Protein AF-A0A9P5RTV1-F1 (afdb_monomer_lite)

InterPro domains:
  IPR006597 Sel1-like repeat [PF08238] (184-214)
  IPR006597 Sel1-like repeat [PF08238] (224-257)
  IPR006597 Sel1-like repeat [PF08238] (275-293)
  IPR006597 Sel1-like repeat [PF08238] (294-329)
  IPR006597 Sel1-like repeat [SM00671] (183-219)
  IPR006597 Sel1-like repeat [SM00671] (223-258)
  IPR006597 Sel1-like repeat [SM00671] (259-293)
  IPR006597 Sel1-like repeat [SM00671] (294-329)
  IPR011990 Tetratricopeptide-like helical domain superfamily [G3DSA:1.25.40.10] (174-272)
  IPR011990 Tetratricopeptide-like helical domain superfamily [G3DSA:1.25.40.10] (273-349)
  IPR050767 Sel1/AlgK [PTHR11102] (178-347)

Secondary structure (DSSP, 8-state):
--------EEEEEE---SSSS---SSPPPPPTT-EEEEEE-EE-TTS-EEEEHHHHHHH-TTEEEEEETTEEEE--B-TTSPBPTTPEEE--TTPEEEEEEHHHHH-S---------PPPP--------------------------------------PPPPPHHHHHHHHHHHHHHHTT-HHHHHHHHHHHHHTGGGPPP-HHHHHHHHHHHTTS-STTHHHHHHHHHHHHHTTSSS---HHHHHHHHHHHHHTT-HHHHHHHHHHHHHGGG---HHHHHHHHHHHHHTT-HHHHHHHHHHHHHTSSS---HHHHHHHHHHHHHTT-HHHHHHHHHHHHTT--PPPP-

Sequence (350 aa):
MQSNEPQERTQAIRPVYTNNGVPPSPPPPPSVSSEIVHIDIHSDPSGKDIVLWEDILVAFKDAANIRNGTRIIPFLKDASFKTLEPLRIVAMPETVLDVYVESHLTRTETTTFQLQQDPPPTYEVATATSVSPTQNTAHDSVDTVTPIVSTSSTTSTSQSPLLPPEVQSVLVDIIAQAYRGDTAAQIRLGTAYKKGGYGLTQDYKLAMKWFLLAVKTKDENNAIAQSNIASLYEHGQGVVQDMSEALNWYVKAAEQGRVLAQLKAGECTINIDGKADYAKALPWFLKAAEQGNSEAQYKAAMLYNNGQGVSRDMSKAMYWYDQAAKRGHTMATDNLAFLKSRGYAVPATK

Structure (mmCIF, N/CA/C/O backbone):
data_AF-A0A9P5RTV1-F1
#
_entry.id   AF-A0A9P5RTV1-F1
#
loop_
_atom_site.group_PDB
_atom_site.id
_atom_site.type_symbol
_atom_site.label_atom_id
_atom_site.label_alt_id
_atom_site.label_comp_id
_atom_site.label_asym_id
_atom_site.label_entity_id
_atom_site.label_seq_id
_atom_site.pdbx_PDB_ins_code
_atom_site.Cartn_x
_atom_site.Cartn_y
_atom_site.Cartn_z
_atom_site.occupancy
_atom_site.B_iso_or_equiv
_atom_site.auth_seq_id
_atom_site.auth_comp_id
_atom_site.auth_asym_id
_atom_site.auth_atom_id
_atom_site.pdbx_PDB_model_num
ATOM 1 N N . MET A 1 1 ? -34.948 -17.491 56.572 1.00 37.81 1 MET A N 1
ATOM 2 C CA . MET A 1 1 ? -34.941 -16.178 55.901 1.00 37.81 1 MET A CA 1
ATOM 3 C C . MET A 1 1 ? -33.490 -15.878 55.578 1.00 37.81 1 MET A C 1
ATOM 5 O O . MET A 1 1 ? -32.742 -15.587 56.499 1.00 37.81 1 MET A O 1
ATOM 9 N N . GLN A 1 2 ? -33.057 -16.104 54.335 1.00 37.44 2 GLN A N 1
ATOM 10 C CA . GLN A 1 2 ? -31.741 -15.637 53.896 1.00 37.44 2 GLN A CA 1
ATOM 11 C C . GLN A 1 2 ? -31.818 -14.113 53.825 1.00 37.44 2 GLN A C 1
ATOM 13 O O . GLN A 1 2 ? -32.685 -13.562 53.150 1.00 37.44 2 GLN A O 1
ATOM 18 N N . SER A 1 3 ? -30.985 -13.452 54.618 1.00 37.19 3 SER A N 1
ATOM 19 C CA . SER A 1 3 ? -30.744 -12.020 54.546 1.00 37.19 3 SER A CA 1
ATOM 20 C C . SER A 1 3 ? -30.171 -11.703 53.167 1.00 37.19 3 SER A C 1
ATOM 22 O O . SER A 1 3 ? -29.055 -12.117 52.865 1.00 37.19 3 SER A O 1
ATOM 24 N N . ASN A 1 4 ? -30.937 -11.002 52.329 1.00 38.91 4 ASN A N 1
ATOM 25 C CA . ASN A 1 4 ? -30.390 -10.326 51.155 1.00 38.91 4 ASN A CA 1
ATOM 26 C C . ASN A 1 4 ? -29.491 -9.197 51.667 1.00 38.91 4 ASN A C 1
ATOM 28 O O . ASN A 1 4 ? -29.970 -8.093 51.929 1.00 38.91 4 ASN A O 1
ATOM 32 N N . GLU A 1 5 ? -28.206 -9.488 51.869 1.00 44.53 5 GLU A N 1
ATOM 33 C CA . GLU A 1 5 ? -27.197 -8.434 51.879 1.00 44.53 5 GLU A CA 1
ATOM 34 C C . GLU A 1 5 ? -27.278 -7.677 50.544 1.00 44.53 5 GLU A C 1
ATOM 36 O O . GLU A 1 5 ? -27.527 -8.298 49.503 1.00 44.53 5 GLU A O 1
ATOM 41 N N . PRO A 1 6 ? -27.132 -6.343 50.546 1.00 51.50 6 PRO A N 1
ATOM 42 C CA . PRO A 1 6 ? -27.054 -5.594 49.304 1.00 51.50 6 PRO A CA 1
ATOM 43 C C . PRO A 1 6 ? -25.811 -6.069 48.549 1.00 51.50 6 PRO A C 1
ATOM 45 O O . PRO A 1 6 ? -24.691 -5.842 48.996 1.00 51.50 6 PRO A O 1
ATOM 48 N N . GLN A 1 7 ? -26.012 -6.762 47.425 1.00 62.41 7 GLN A N 1
ATOM 49 C CA . GLN A 1 7 ? -24.919 -7.077 46.509 1.00 62.41 7 GLN A CA 1
ATOM 50 C C . GLN A 1 7 ? -24.241 -5.766 46.110 1.00 62.41 7 GLN A C 1
ATOM 52 O O . GLN A 1 7 ? -24.920 -4.811 45.721 1.00 62.41 7 GLN A O 1
ATOM 57 N N . GLU A 1 8 ? -22.918 -5.710 46.247 1.00 75.44 8 GLU A N 1
ATOM 58 C CA . GLU A 1 8 ? -22.147 -4.547 45.826 1.00 75.44 8 GLU A CA 1
ATOM 59 C C . GLU A 1 8 ? -22.285 -4.367 44.315 1.00 75.44 8 GLU A C 1
ATOM 61 O O . GLU A 1 8 ? -22.189 -5.317 43.532 1.00 75.44 8 GLU A O 1
ATOM 66 N N . ARG A 1 9 ? -22.563 -3.129 43.905 1.00 77.88 9 ARG A N 1
ATOM 67 C CA . ARG A 1 9 ? -22.859 -2.789 42.517 1.00 77.88 9 ARG A CA 1
ATOM 68 C C . ARG A 1 9 ? -22.030 -1.606 42.059 1.00 77.88 9 ARG A C 1
ATOM 70 O O . ARG A 1 9 ? -21.699 -0.701 42.823 1.00 77.88 9 ARG A O 1
ATOM 77 N N . THR A 1 10 ? -21.728 -1.615 40.773 1.00 81.94 10 THR A N 1
ATOM 78 C CA . THR A 1 10 ? -21.121 -0.499 40.055 1.00 81.94 10 THR A CA 1
ATOM 79 C C . THR A 1 10 ? -22.154 0.104 39.106 1.00 81.94 10 THR A C 1
ATOM 81 O O . THR A 1 10 ? -23.086 -0.583 38.678 1.00 81.94 10 THR A O 1
ATOM 84 N N . GLN A 1 11 ? -22.015 1.379 38.755 1.00 82.44 11 GLN A N 1
ATOM 85 C CA . GLN A 1 11 ? -22.914 2.019 37.794 1.00 82.44 11 GLN A CA 1
ATOM 86 C C . GLN A 1 11 ? -22.335 1.897 36.387 1.00 82.44 11 GLN A C 1
ATOM 88 O O . GLN A 1 11 ? -21.217 2.326 36.127 1.00 82.44 11 GLN A O 1
ATOM 93 N N . ALA A 1 12 ? -23.100 1.351 35.451 1.00 78.88 12 ALA A N 1
ATOM 94 C CA . ALA A 1 12 ? -22.790 1.381 34.033 1.00 78.88 12 ALA A CA 1
ATOM 95 C C . ALA A 1 12 ? -23.756 2.337 33.329 1.00 78.88 12 ALA A C 1
ATOM 97 O O . ALA A 1 12 ? -24.976 2.187 33.395 1.00 78.88 12 ALA A O 1
ATOM 98 N N . ILE A 1 13 ? -23.202 3.353 32.679 1.00 78.62 13 ILE A N 1
ATOM 99 C CA . ILE A 1 13 ? -23.953 4.452 32.085 1.00 78.62 13 ILE A CA 1
ATOM 100 C C . ILE A 1 13 ? -23.742 4.419 30.582 1.00 78.62 13 ILE A C 1
ATOM 102 O O . ILE A 1 13 ? -22.611 4.403 30.107 1.00 78.62 13 ILE A O 1
ATOM 106 N N . ARG A 1 14 ? -24.829 4.465 29.818 1.00 78.38 14 ARG A N 1
ATOM 107 C CA . ARG A 1 14 ? -24.811 4.747 28.384 1.00 78.38 14 ARG A CA 1
ATOM 108 C C . ARG A 1 14 ? -25.192 6.215 28.159 1.00 78.38 14 ARG A C 1
ATOM 110 O O . ARG A 1 14 ? -26.380 6.550 28.122 1.00 78.38 14 ARG A O 1
ATOM 117 N N . PRO A 1 15 ? -24.201 7.108 28.024 1.00 67.12 15 PRO A N 1
ATOM 118 C CA . PRO A 1 15 ? -24.447 8.517 27.755 1.00 67.12 15 PRO A CA 1
ATOM 119 C C . PRO A 1 15 ? -24.958 8.755 26.329 1.00 67.12 15 PRO A C 1
ATOM 121 O O . PRO A 1 15 ? -24.463 8.185 25.355 1.00 67.12 15 PRO A O 1
ATOM 124 N N . VAL A 1 16 ? -25.930 9.659 26.195 1.00 61.50 16 VAL A N 1
ATOM 125 C CA . VAL A 1 16 ? -26.432 10.123 24.893 1.00 61.50 16 VAL A CA 1
ATOM 126 C C . VAL A 1 16 ? -25.611 11.331 24.449 1.00 61.50 16 VAL A C 1
ATOM 128 O O . VAL A 1 16 ? -25.789 12.437 24.957 1.00 61.50 16 VAL A O 1
ATOM 131 N N . TYR A 1 17 ? -24.700 11.127 23.497 1.00 58.38 17 TYR A N 1
ATOM 132 C CA . TYR A 1 17 ? -23.888 12.209 22.937 1.00 58.38 17 TYR A CA 1
ATOM 133 C C . TYR A 1 17 ? -24.625 12.961 21.831 1.00 58.38 17 TYR A C 1
ATOM 135 O O . TYR A 1 17 ? -25.198 12.357 20.928 1.00 58.38 17 TYR A O 1
ATOM 143 N N . THR A 1 18 ? -24.545 14.291 21.866 1.00 50.47 18 THR A N 1
ATOM 144 C CA . THR A 1 18 ? -25.042 15.173 20.799 1.00 50.47 18 THR A CA 1
ATOM 145 C C . THR A 1 18 ? -24.006 15.440 19.701 1.00 50.47 18 THR A C 1
ATOM 147 O O . THR A 1 18 ? -24.372 15.992 18.669 1.00 50.47 18 THR A O 1
ATOM 150 N N . ASN A 1 19 ? -22.736 15.044 19.886 1.00 44.69 19 ASN A N 1
ATOM 151 C CA . ASN A 1 19 ? -21.651 15.288 18.930 1.00 44.69 19 ASN A CA 1
ATOM 152 C C . ASN A 1 19 ? -20.956 13.997 18.459 1.00 44.69 19 ASN A C 1
ATOM 154 O O . ASN A 1 19 ? -20.619 13.112 19.243 1.00 44.69 19 ASN A O 1
ATOM 158 N N . ASN A 1 20 ? -20.744 13.939 17.144 1.00 48.38 20 ASN A N 1
ATOM 159 C CA . ASN A 1 20 ? -20.396 12.781 16.320 1.00 48.38 20 ASN A CA 1
ATOM 160 C C . ASN A 1 20 ? -19.039 12.117 16.643 1.00 48.38 20 ASN A C 1
ATOM 162 O O . ASN A 1 20 ? -18.005 12.488 16.087 1.00 48.38 20 ASN A O 1
ATOM 166 N N . GLY A 1 21 ? -19.063 11.045 17.439 1.00 49.84 21 GLY A N 1
ATOM 167 C CA . GLY A 1 21 ? -18.108 9.937 17.307 1.00 49.84 21 GLY A CA 1
ATOM 168 C C . GLY A 1 21 ? -16.828 9.961 18.142 1.00 49.84 21 GLY A C 1
ATOM 169 O O . GLY A 1 21 ? -16.044 9.024 18.021 1.00 49.84 21 GLY A O 1
ATOM 170 N N . VAL A 1 22 ? -16.606 10.951 19.013 1.00 49.81 22 VAL A N 1
ATOM 171 C CA . VAL A 1 22 ? -15.505 10.912 19.996 1.00 49.81 22 VAL A CA 1
ATOM 172 C C . VAL A 1 22 ? -16.036 11.290 21.383 1.00 49.81 22 VAL A C 1
ATOM 174 O O . VAL A 1 22 ? -16.604 12.374 21.533 1.00 49.81 22 VAL A O 1
ATOM 177 N N . PRO A 1 23 ? -15.858 10.437 22.409 1.00 51.97 23 PRO A N 1
ATOM 178 C CA . PRO A 1 23 ? -16.270 10.773 23.763 1.00 51.97 23 PRO A CA 1
ATOM 179 C C . PRO A 1 23 ? -15.450 11.945 24.325 1.00 51.97 23 PRO A C 1
ATOM 181 O O . PRO A 1 23 ? -14.217 11.895 24.273 1.00 51.97 23 PRO A O 1
ATOM 184 N N . PRO A 1 24 ? -16.080 12.968 24.930 1.00 51.62 24 PRO A N 1
ATOM 185 C CA . PRO A 1 24 ? -15.349 14.048 25.579 1.00 51.62 24 PRO A CA 1
ATOM 186 C C . PRO A 1 24 ? -14.514 13.527 26.758 1.00 51.62 24 PRO A C 1
ATOM 188 O O . PRO A 1 24 ? -14.911 12.582 27.447 1.00 51.62 24 PRO A O 1
ATOM 191 N N . SER A 1 25 ? -13.354 14.149 26.987 1.00 56.28 25 SER A N 1
ATOM 192 C CA . SER A 1 25 ? -12.525 13.953 28.183 1.00 56.28 25 SER A CA 1
ATOM 193 C C . SER A 1 25 ? -12.360 15.297 28.907 1.00 56.28 25 SER A C 1
ATOM 195 O O . SER A 1 25 ? -11.810 16.215 28.297 1.00 56.28 25 SER A O 1
ATOM 197 N N . PRO A 1 26 ? -12.802 15.436 30.174 1.00 57.22 26 PRO A N 1
ATOM 198 C CA . PRO A 1 26 ? -13.397 14.403 31.037 1.00 57.22 26 PRO A CA 1
ATOM 199 C C . PRO A 1 26 ? -14.826 13.983 30.618 1.00 57.22 26 PRO A C 1
ATOM 201 O O . PRO A 1 26 ? -15.454 14.687 29.822 1.00 57.22 26 PRO A O 1
ATOM 204 N N . PRO A 1 27 ? -15.337 12.836 31.121 1.00 58.38 27 PRO A N 1
ATOM 205 C CA . PRO A 1 27 ? -16.725 12.426 30.923 1.00 58.38 27 PRO A CA 1
ATOM 206 C C . PRO A 1 27 ? -17.687 13.560 31.291 1.00 58.38 27 PRO A C 1
ATOM 208 O O . PRO A 1 27 ? -17.516 14.167 32.352 1.00 58.38 27 PRO A O 1
ATOM 211 N N . PRO A 1 28 ? -18.694 13.860 30.455 1.00 60.25 28 PRO A N 1
ATOM 212 C CA . PRO A 1 28 ? -19.756 14.747 30.886 1.00 60.25 28 PRO A CA 1
ATOM 213 C C . PRO A 1 28 ? -20.526 14.061 32.026 1.00 60.25 28 PRO A C 1
ATOM 215 O O . PRO A 1 28 ? -20.645 12.833 32.018 1.00 60.25 28 PRO A O 1
ATOM 218 N N . PRO A 1 29 ? -21.055 14.820 33.000 1.00 63.44 29 PRO A N 1
ATOM 219 C CA . PRO A 1 29 ? -21.934 14.243 34.006 1.00 63.44 29 PRO A CA 1
ATOM 220 C C . PRO A 1 29 ? -23.121 13.549 33.318 1.00 63.44 29 PRO A C 1
ATOM 222 O O . PRO A 1 29 ? -23.573 14.030 32.269 1.00 63.44 29 PRO A O 1
ATOM 225 N N . PRO A 1 30 ? -23.626 12.435 33.877 1.00 62.81 30 PRO A N 1
ATOM 226 C CA . PRO A 1 30 ? -24.755 11.723 33.298 1.00 62.81 30 PRO A CA 1
ATOM 227 C C . PRO A 1 30 ? -25.935 12.677 33.103 1.00 62.81 30 PRO A C 1
ATOM 229 O O . PRO A 1 30 ? -26.373 13.365 34.026 1.00 62.81 30 PRO A O 1
ATOM 232 N N . SER A 1 31 ? -26.418 12.756 31.865 1.00 64.81 31 SER A N 1
ATOM 233 C CA . SER A 1 31 ? -27.598 13.543 31.513 1.00 64.81 31 SER A CA 1
ATOM 234 C C . SER A 1 31 ? -28.873 12.794 31.901 1.00 64.81 31 SER A C 1
ATOM 236 O O . SER A 1 31 ? -28.874 11.572 32.020 1.00 64.81 31 SER A O 1
ATOM 238 N N . VAL A 1 32 ? -30.002 13.505 31.975 1.00 61.19 32 VAL A N 1
ATOM 239 C CA . VAL A 1 32 ? -31.337 12.896 32.174 1.00 61.19 32 VAL A CA 1
ATOM 240 C C . VAL A 1 32 ? -31.682 11.877 31.073 1.00 61.19 32 VAL A C 1
ATOM 242 O O . VAL A 1 32 ? -32.486 10.979 31.284 1.00 61.19 32 VAL A O 1
ATOM 245 N N . SER A 1 33 ? -31.064 12.003 29.896 1.00 63.28 33 SER A N 1
ATOM 246 C CA . SER A 1 33 ? -31.226 11.080 28.769 1.00 63.28 33 SER A CA 1
ATOM 247 C C . SER A 1 33 ? -30.309 9.853 28.815 1.00 63.28 33 SER A C 1
ATOM 249 O O . SER A 1 33 ? -30.424 9.002 27.939 1.00 63.28 33 SER A O 1
ATOM 251 N N . SER A 1 34 ? -29.384 9.769 29.774 1.00 72.94 34 SER A N 1
ATOM 252 C CA . SER A 1 34 ? -28.462 8.638 29.888 1.00 72.94 34 SER A CA 1
ATOM 253 C C . SER A 1 34 ? -29.187 7.410 30.437 1.00 72.94 34 SER A C 1
ATOM 255 O O . SER A 1 34 ? -29.929 7.501 31.413 1.00 72.94 34 SER A O 1
ATOM 257 N N . GLU A 1 35 ? -28.953 6.251 29.829 1.00 81.12 35 GLU A N 1
ATOM 258 C CA . GLU A 1 35 ? -29.440 4.973 30.354 1.00 81.12 35 GLU A CA 1
ATOM 259 C C . GLU A 1 35 ? -28.458 4.496 31.436 1.00 81.12 35 GLU A C 1
ATOM 261 O O . GLU A 1 35 ? -27.272 4.322 31.160 1.00 81.12 35 GLU A O 1
ATOM 266 N N . ILE A 1 36 ? -28.928 4.344 32.678 1.00 82.75 36 ILE A N 1
ATOM 267 C CA . ILE A 1 36 ? -28.107 3.965 33.839 1.00 82.75 36 ILE A CA 1
ATOM 268 C C . ILE A 1 36 ? -28.547 2.582 34.316 1.00 82.75 36 ILE A C 1
ATOM 270 O O . ILE A 1 36 ? -29.706 2.389 34.684 1.00 82.75 36 ILE A O 1
ATOM 274 N N . VAL A 1 37 ? -27.614 1.634 34.350 1.00 83.50 37 VAL A N 1
ATOM 275 C CA . VAL A 1 37 ? -27.831 0.266 34.833 1.00 83.50 37 VAL A CA 1
ATOM 276 C C . VAL A 1 37 ? -26.813 -0.041 35.924 1.00 83.50 37 VAL A C 1
ATOM 278 O O . VAL A 1 37 ? -25.643 0.303 35.798 1.00 83.50 37 VAL A O 1
ATOM 281 N N . HIS A 1 38 ? -27.245 -0.685 37.006 1.00 83.88 38 HIS A N 1
ATOM 282 C CA . HIS A 1 38 ? -26.325 -1.158 38.038 1.00 83.88 38 HIS A CA 1
ATOM 283 C C . HIS A 1 38 ? -25.881 -2.577 37.695 1.00 83.88 38 HIS A C 1
ATOM 285 O O . HIS A 1 38 ? -26.728 -3.438 37.461 1.00 83.88 38 HIS A O 1
ATOM 291 N N . ILE A 1 39 ? -24.571 -2.795 37.655 1.00 83.38 39 ILE A N 1
ATOM 292 C CA . ILE A 1 39 ? -23.956 -4.080 37.330 1.00 83.38 39 ILE A CA 1
ATOM 293 C C . ILE A 1 39 ? -23.344 -4.659 38.602 1.00 83.38 39 ILE A C 1
ATOM 295 O O . ILE A 1 39 ? -22.708 -3.930 39.369 1.00 83.38 39 ILE A O 1
ATOM 299 N N . ASP A 1 40 ? -23.557 -5.952 38.826 1.00 82.88 40 ASP A N 1
ATOM 300 C CA . ASP A 1 40 ? -23.033 -6.654 39.993 1.00 82.88 40 ASP A CA 1
ATOM 301 C C . ASP A 1 40 ? -21.499 -6.740 39.944 1.00 82.88 40 ASP A C 1
ATOM 303 O O . ASP A 1 40 ? -20.885 -6.864 38.878 1.00 82.88 40 ASP A O 1
ATOM 307 N N . ILE A 1 41 ? -20.881 -6.642 41.119 1.00 80.50 41 ILE A N 1
ATOM 308 C CA . ILE A 1 41 ? -19.440 -6.808 41.298 1.00 80.50 41 ILE A CA 1
ATOM 309 C C . ILE A 1 41 ? -19.158 -8.240 41.745 1.00 80.50 41 ILE A C 1
ATOM 311 O O . ILE A 1 41 ? -19.831 -8.794 42.613 1.00 80.50 41 ILE A O 1
ATOM 315 N N . HIS A 1 42 ? -18.125 -8.827 41.150 1.00 78.38 42 HIS A N 1
ATOM 316 C CA . HIS A 1 42 ? -17.614 -10.154 41.469 1.00 78.38 42 HIS A CA 1
ATOM 317 C C . HIS A 1 42 ? -16.200 -10.044 42.028 1.00 78.38 42 HIS A C 1
ATOM 319 O O . HIS A 1 42 ? -15.497 -9.069 41.775 1.00 78.38 42 HIS A O 1
ATOM 325 N N . SER A 1 43 ? -15.739 -11.082 42.717 1.00 74.50 43 SER A N 1
ATOM 326 C CA . SER A 1 43 ? -14.335 -11.196 43.116 1.00 74.50 43 SER A CA 1
ATOM 327 C C . SER A 1 43 ? -13.598 -12.157 42.188 1.00 74.50 43 SER A C 1
ATOM 329 O O . SER A 1 43 ? -14.036 -13.287 41.966 1.00 74.50 43 SER A O 1
ATOM 331 N N . ASP A 1 44 ? -12.459 -11.730 41.645 1.00 63.12 44 ASP A N 1
ATOM 332 C CA . ASP A 1 44 ? -11.587 -12.618 40.876 1.00 63.12 44 ASP A CA 1
ATOM 333 C C . ASP A 1 44 ? -10.815 -13.592 41.801 1.00 63.12 44 ASP A C 1
ATOM 335 O O . ASP A 1 44 ? -10.802 -13.409 43.020 1.00 63.12 44 ASP A O 1
ATOM 339 N N . PRO A 1 45 ? -10.127 -14.624 41.270 1.00 53.66 45 PRO A N 1
ATOM 340 C CA . PRO A 1 45 ? -9.382 -15.581 42.100 1.00 53.66 45 PRO A CA 1
ATOM 341 C C . PRO A 1 45 ? -8.268 -14.969 42.968 1.00 53.66 45 PRO A C 1
ATOM 343 O O . PRO A 1 45 ? -7.747 -15.645 43.851 1.00 53.66 45 PRO A O 1
ATOM 346 N N . SER A 1 46 ? -7.878 -13.714 42.715 1.00 57.34 46 SER A N 1
ATOM 347 C CA . SER A 1 46 ? -6.919 -12.957 43.528 1.00 57.34 46 SER A CA 1
ATOM 348 C C . SER A 1 46 ? -7.584 -12.052 44.574 1.00 57.34 46 SER A C 1
ATOM 350 O O . SER A 1 46 ? -6.882 -11.342 45.292 1.00 57.34 46 SER A O 1
ATOM 352 N N . GLY A 1 47 ? -8.917 -12.081 44.669 1.00 70.19 47 GLY A N 1
ATOM 353 C CA . GLY A 1 47 ? -9.713 -11.278 45.595 1.00 70.19 47 GLY A CA 1
ATOM 354 C C . GLY A 1 47 ? -9.935 -9.838 45.137 1.00 70.19 47 GLY A C 1
ATOM 355 O O . GLY A 1 47 ? -10.233 -8.990 45.969 1.00 70.19 47 GLY A O 1
ATOM 356 N N . LYS A 1 48 ? -9.748 -9.530 43.846 1.00 70.88 48 LYS A N 1
ATOM 357 C CA . LYS A 1 48 ? -10.017 -8.187 43.312 1.00 70.88 48 LYS A CA 1
ATOM 358 C C . LYS A 1 48 ? -11.453 -8.055 42.835 1.00 70.88 48 LYS A C 1
ATOM 360 O O . LYS A 1 48 ? -11.934 -8.933 42.121 1.00 70.88 48 LYS A O 1
ATOM 365 N N . ASP A 1 49 ? -12.042 -6.901 43.123 1.00 76.69 49 ASP A N 1
ATOM 366 C CA . ASP A 1 49 ? -13.354 -6.510 42.618 1.00 76.69 49 ASP A CA 1
ATOM 367 C C . ASP A 1 49 ? -13.307 -6.293 41.109 1.00 76.69 49 ASP A C 1
ATOM 369 O O . ASP A 1 49 ? -12.492 -5.530 40.566 1.00 76.69 49 ASP A O 1
ATOM 373 N N . ILE A 1 50 ? -14.172 -7.022 40.422 1.00 73.12 50 ILE A N 1
ATOM 374 C CA . ILE A 1 50 ? -14.265 -7.053 38.978 1.00 73.12 50 ILE A CA 1
ATOM 375 C C . ILE A 1 50 ? -15.719 -7.000 38.532 1.00 73.12 50 ILE A C 1
ATOM 377 O O . ILE A 1 50 ? -16.626 -7.474 39.203 1.00 73.12 50 ILE A O 1
ATOM 381 N N . VAL A 1 51 ? -15.920 -6.493 37.328 1.00 78.38 51 VAL A N 1
ATOM 382 C CA . VAL A 1 51 ? -17.167 -6.637 36.588 1.00 78.38 51 VAL A CA 1
ATOM 383 C C . VAL A 1 51 ? -16.906 -7.524 35.382 1.00 78.38 51 VAL A C 1
ATOM 385 O O . VAL A 1 51 ? -15.888 -7.372 34.687 1.00 78.38 51 VAL A O 1
ATOM 388 N N . LEU A 1 52 ? -17.814 -8.467 35.143 1.00 76.44 52 LEU A N 1
ATOM 389 C CA . LEU A 1 52 ? -17.724 -9.374 34.011 1.00 76.44 52 LEU A CA 1
ATOM 390 C C . LEU A 1 52 ? -18.271 -8.698 32.757 1.00 76.44 52 LEU A C 1
ATOM 392 O O . LEU A 1 52 ? -19.254 -7.957 32.780 1.00 76.44 52 LEU A O 1
ATOM 396 N N . TRP A 1 53 ? -17.625 -8.967 31.625 1.00 78.38 53 TRP A N 1
ATOM 397 C CA . TRP A 1 53 ? -18.093 -8.464 30.338 1.00 78.38 53 TRP A CA 1
ATOM 398 C C . TRP A 1 53 ? -19.501 -8.946 29.996 1.00 78.38 53 TRP A C 1
ATOM 400 O O . TRP A 1 53 ? -20.259 -8.199 29.383 1.00 78.38 53 TRP A O 1
ATOM 410 N N . GLU A 1 54 ? -19.854 -10.169 30.391 1.00 71.38 54 GLU A N 1
ATOM 411 C CA . GLU A 1 54 ? -21.181 -10.729 30.145 1.00 71.38 54 GLU A CA 1
ATOM 412 C C . GLU A 1 54 ? -22.282 -9.930 30.839 1.00 71.38 54 GLU A C 1
ATOM 414 O O . GLU A 1 54 ? -23.272 -9.618 30.188 1.00 71.38 54 GLU A O 1
ATOM 419 N N . ASP A 1 55 ? -22.080 -9.488 32.081 1.00 81.44 55 ASP A N 1
ATOM 420 C CA . ASP A 1 55 ? -23.088 -8.707 32.804 1.00 81.44 55 ASP A CA 1
ATOM 421 C C . ASP A 1 55 ? -23.337 -7.360 32.124 1.00 81.44 55 ASP A C 1
ATOM 423 O O . ASP A 1 55 ? -24.475 -6.906 31.978 1.00 81.44 55 ASP A O 1
ATOM 427 N N . ILE A 1 56 ? -22.267 -6.741 31.618 1.00 79.69 56 ILE A N 1
ATOM 428 C CA . ILE A 1 56 ? -22.378 -5.486 30.878 1.00 79.69 56 ILE A CA 1
ATOM 429 C C . ILE A 1 56 ? -23.045 -5.718 29.519 1.00 79.69 56 ILE A C 1
ATOM 431 O O . ILE A 1 56 ? -23.851 -4.895 29.097 1.00 79.69 56 ILE A O 1
ATOM 435 N N . LEU A 1 57 ? -22.768 -6.831 28.837 1.00 75.81 57 LEU A N 1
ATOM 436 C CA . LEU A 1 57 ? -23.407 -7.175 27.562 1.00 75.81 57 LEU A CA 1
ATOM 437 C C . LEU A 1 57 ? -24.859 -7.644 27.724 1.00 75.81 57 LEU A C 1
ATOM 439 O O . LEU A 1 57 ? -25.656 -7.482 26.803 1.00 75.81 57 LEU A O 1
ATOM 443 N N . VAL A 1 58 ? -25.240 -8.183 28.882 1.00 82.12 58 VAL A N 1
ATOM 444 C CA . VAL A 1 58 ? -26.643 -8.448 29.226 1.00 82.12 58 VAL A CA 1
ATOM 445 C C . VAL A 1 58 ? -27.409 -7.129 29.306 1.00 82.12 58 VAL A C 1
ATOM 447 O O . VAL A 1 58 ? -28.489 -7.021 28.720 1.00 82.12 58 VAL A O 1
ATOM 450 N N . ALA A 1 59 ? -26.829 -6.122 29.965 1.00 81.38 59 ALA A N 1
ATOM 451 C CA . ALA A 1 59 ? -27.408 -4.784 30.065 1.00 81.38 59 ALA A CA 1
ATOM 452 C C . ALA A 1 59 ? -27.367 -4.020 28.729 1.00 81.38 59 ALA A C 1
ATOM 454 O O . ALA A 1 59 ? -28.328 -3.359 28.344 1.00 81.38 59 ALA A O 1
ATOM 455 N N . PHE A 1 60 ? -26.268 -4.146 27.989 1.00 80.19 60 PHE A N 1
ATOM 456 C CA . PHE A 1 60 ? -25.965 -3.370 26.795 1.00 80.19 60 PHE A CA 1
ATOM 457 C C . PHE A 1 60 ? -25.463 -4.295 25.679 1.00 80.19 60 PHE A C 1
ATOM 459 O O . PHE A 1 60 ? -24.271 -4.360 25.385 1.00 80.19 60 PHE A O 1
ATOM 466 N N . LYS A 1 61 ? -26.385 -5.019 25.033 1.00 75.00 61 LYS A N 1
ATOM 467 C CA . LYS A 1 61 ? -26.085 -6.077 24.037 1.00 75.00 61 LYS A CA 1
ATOM 468 C C . LYS A 1 61 ? -25.207 -5.643 22.865 1.00 75.00 61 LYS A C 1
ATOM 470 O O . LYS A 1 61 ? -24.526 -6.456 22.250 1.00 75.00 61 LYS A O 1
ATOM 475 N N . ASP A 1 62 ? -25.255 -4.367 22.534 1.00 69.69 62 ASP A N 1
ATOM 476 C CA . ASP A 1 62 ? -24.537 -3.716 21.447 1.00 69.69 62 ASP A CA 1
ATOM 477 C C . ASP A 1 62 ? -23.291 -2.948 21.930 1.00 69.69 62 ASP A C 1
ATOM 479 O O . ASP A 1 62 ? -22.637 -2.265 21.137 1.00 69.69 62 ASP A O 1
ATOM 483 N N . ALA A 1 63 ? -22.918 -3.079 23.208 1.00 74.81 63 ALA A N 1
ATOM 484 C CA . ALA A 1 63 ? -21.712 -2.470 23.741 1.00 74.81 63 ALA A CA 1
ATOM 485 C C . ALA A 1 63 ? -20.472 -2.930 22.960 1.00 74.81 63 ALA A C 1
ATOM 487 O O . ALA A 1 63 ? -20.182 -4.116 22.803 1.00 74.81 63 ALA A O 1
ATOM 488 N N . ALA A 1 64 ? -19.741 -1.949 22.448 1.00 66.00 64 ALA A N 1
ATOM 489 C CA . ALA A 1 64 ? -18.500 -2.126 21.716 1.00 66.00 64 ALA A CA 1
ATOM 490 C C . ALA A 1 64 ? -17.291 -1.738 22.567 1.00 66.00 64 ALA A C 1
ATOM 492 O O . ALA A 1 64 ? -16.229 -2.336 22.425 1.00 66.00 64 ALA A O 1
ATOM 493 N N . ASN A 1 65 ? -17.442 -0.769 23.476 1.00 69.75 65 ASN A N 1
ATOM 494 C CA . ASN A 1 65 ? -16.383 -0.366 24.399 1.00 69.75 65 ASN A CA 1
ATOM 495 C C . ASN A 1 65 ? -16.949 0.039 25.760 1.00 69.75 65 ASN A C 1
ATOM 497 O O . ASN A 1 65 ? -18.079 0.511 25.852 1.00 69.75 65 ASN A O 1
ATOM 501 N N . ILE A 1 66 ? -16.118 -0.055 26.792 1.00 74.94 66 ILE A N 1
ATOM 502 C CA . ILE A 1 66 ? -16.335 0.544 28.108 1.00 74.94 66 ILE A CA 1
ATOM 503 C C . ILE A 1 66 ? -15.203 1.505 28.407 1.00 74.94 66 ILE A C 1
ATOM 505 O O . ILE A 1 66 ? -14.039 1.176 28.199 1.00 74.94 66 ILE A O 1
ATOM 509 N N . ARG A 1 67 ? -15.516 2.667 28.965 1.00 69.00 67 ARG A N 1
ATOM 510 C CA . ARG A 1 67 ? -14.523 3.525 29.599 1.00 69.00 67 ARG A CA 1
ATOM 511 C C . ARG A 1 67 ? -14.610 3.389 31.115 1.00 69.00 67 ARG A C 1
ATOM 513 O O . ARG A 1 67 ? -15.671 3.587 31.691 1.00 69.00 67 ARG A O 1
ATOM 520 N N . ASN A 1 68 ? -13.476 3.094 31.744 1.00 71.31 68 ASN A N 1
ATOM 521 C CA . ASN A 1 68 ? -13.286 3.127 33.191 1.00 71.31 68 ASN A CA 1
ATOM 522 C C . ASN A 1 68 ? -12.234 4.203 33.507 1.00 71.31 68 ASN A C 1
ATOM 524 O O . ASN A 1 68 ? -11.043 4.038 33.214 1.00 71.31 68 ASN A O 1
ATOM 528 N N . GLY A 1 69 ? -12.684 5.354 34.011 1.00 68.25 69 GLY A N 1
ATOM 529 C CA . GLY A 1 69 ? -11.840 6.537 34.182 1.00 68.25 69 GLY A CA 1
ATOM 530 C C . GLY A 1 69 ? -11.233 7.014 32.854 1.00 68.25 69 GLY A C 1
ATOM 531 O O . GLY A 1 69 ? -11.941 7.449 31.949 1.00 68.25 69 GLY A O 1
ATOM 532 N N . THR A 1 70 ? -9.905 6.937 32.719 1.00 56.19 70 THR A N 1
ATOM 533 C CA . THR A 1 70 ? -9.168 7.341 31.499 1.00 56.19 70 THR A CA 1
ATOM 534 C C . THR A 1 70 ? -8.862 6.186 30.540 1.00 56.19 70 THR A C 1
ATOM 536 O O . THR A 1 70 ? -8.232 6.401 29.496 1.00 56.19 70 THR A O 1
ATOM 539 N N . ARG A 1 71 ? -9.264 4.957 30.892 1.00 51.75 71 ARG A N 1
ATOM 540 C CA . ARG A 1 71 ? -9.008 3.741 30.112 1.00 51.75 71 ARG A CA 1
ATOM 541 C C . ARG A 1 71 ? -10.238 3.364 29.302 1.00 51.75 71 ARG A C 1
ATOM 543 O O . ARG A 1 71 ? -11.321 3.276 29.865 1.00 51.75 71 ARG A O 1
ATOM 550 N N . ILE A 1 72 ? -10.054 3.105 28.009 1.00 59.00 72 ILE A N 1
ATOM 551 C CA . ILE A 1 72 ? -11.089 2.572 27.114 1.00 59.00 72 ILE A CA 1
ATOM 552 C C . ILE A 1 72 ? -10.762 1.104 26.838 1.00 59.00 72 ILE A C 1
ATOM 554 O O . ILE A 1 72 ? -9.647 0.7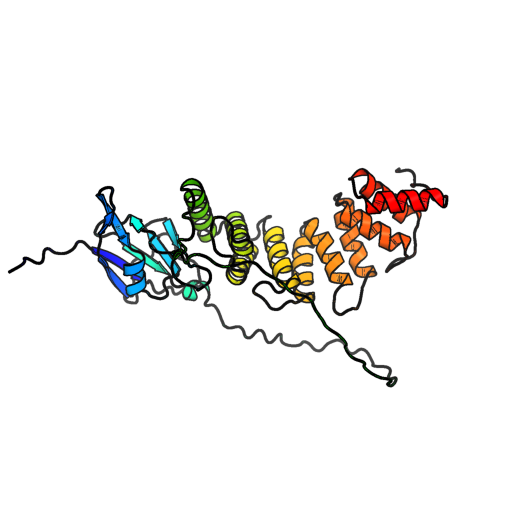77 26.438 1.00 59.00 72 ILE A O 1
ATOM 558 N N . ILE A 1 73 ? -11.736 0.238 27.082 1.00 63.03 73 ILE A N 1
ATOM 559 C CA . ILE A 1 73 ? -11.653 -1.216 27.030 1.00 63.03 73 ILE A CA 1
ATOM 560 C C . ILE A 1 73 ? -12.662 -1.687 25.972 1.00 63.03 73 ILE A C 1
ATOM 562 O O . ILE A 1 73 ? -13.866 -1.604 26.217 1.00 63.03 73 ILE A O 1
ATOM 566 N N . PRO A 1 74 ? -12.225 -2.136 24.786 1.00 60.88 74 PRO A N 1
ATOM 567 C CA . PRO A 1 74 ? -13.125 -2.673 23.775 1.00 60.88 74 PRO A CA 1
ATOM 568 C C . PRO A 1 74 ? -13.583 -4.075 24.154 1.00 60.88 74 PRO A C 1
ATOM 570 O O . PRO A 1 74 ? -12.783 -4.877 24.635 1.00 60.88 74 PRO A O 1
ATOM 573 N N . PHE A 1 75 ? -14.832 -4.399 23.842 1.00 65.88 75 PHE A N 1
ATOM 574 C CA . PHE A 1 75 ? -15.295 -5.778 23.853 1.00 65.88 75 PHE A CA 1
ATOM 575 C C . PHE A 1 75 ? -14.737 -6.503 22.629 1.00 65.88 75 PHE A C 1
ATOM 577 O O . PHE A 1 75 ? -15.168 -6.275 21.499 1.00 65.88 75 PHE A O 1
ATOM 584 N N . LEU A 1 76 ? -13.747 -7.364 22.850 1.00 56.41 76 LEU A N 1
ATOM 585 C CA . LEU A 1 76 ? -13.155 -8.194 21.807 1.00 56.41 76 LEU A CA 1
ATOM 586 C C . LEU A 1 76 ? -14.147 -9.271 21.353 1.00 56.41 76 LEU A C 1
ATOM 588 O O . LEU A 1 76 ? -14.726 -9.990 22.171 1.00 56.41 76 LEU A O 1
ATOM 592 N N . LYS A 1 77 ? -14.303 -9.393 20.035 1.00 56.00 77 LYS A N 1
ATOM 593 C CA . LYS A 1 77 ? -15.162 -10.381 19.380 1.00 56.00 77 LYS A CA 1
ATOM 594 C C . LYS A 1 77 ? -14.322 -11.328 18.521 1.00 56.00 77 LYS A C 1
ATOM 596 O O . LYS A 1 77 ? -13.300 -10.927 17.957 1.00 56.00 77 LYS A O 1
ATOM 601 N N . ASP A 1 78 ? -14.748 -12.581 18.437 1.00 44.44 78 ASP A N 1
ATOM 602 C CA . ASP A 1 78 ? -14.207 -13.561 17.500 1.00 44.44 78 ASP A CA 1
ATOM 603 C C . ASP A 1 78 ? -14.733 -13.339 16.066 1.00 44.44 78 ASP A C 1
ATOM 605 O O . ASP A 1 78 ? -15.514 -12.421 15.796 1.00 44.44 78 ASP A O 1
ATOM 609 N N . ALA A 1 79 ? -14.312 -14.199 15.133 1.00 32.50 79 ALA A N 1
ATOM 610 C CA . ALA A 1 79 ? -14.718 -14.161 13.722 1.00 32.50 79 ALA A CA 1
ATOM 611 C C . ALA A 1 79 ? -16.230 -14.268 13.482 1.00 32.50 79 ALA A C 1
ATOM 613 O O . ALA A 1 79 ? -16.703 -13.922 12.401 1.00 32.50 79 ALA A O 1
ATOM 614 N N . SER A 1 80 ? -16.983 -14.741 14.473 1.00 36.44 80 SER A N 1
ATOM 615 C CA . SER A 1 80 ? -18.433 -14.921 14.417 1.00 36.44 80 SER A CA 1
ATOM 616 C C . SER A 1 80 ? -19.184 -13.804 15.149 1.00 36.44 80 SER A C 1
ATOM 618 O O . SER A 1 80 ? -20.380 -13.938 15.399 1.00 36.44 80 SER A O 1
ATOM 620 N N . PHE A 1 81 ? -18.501 -12.707 15.505 1.00 42.00 81 PHE A N 1
ATOM 621 C CA . PHE A 1 81 ? -19.022 -11.624 16.348 1.00 42.00 81 PHE A CA 1
ATOM 622 C C . PHE A 1 81 ? -19.443 -12.074 17.753 1.00 42.00 81 PHE A C 1
ATOM 624 O O . PHE A 1 81 ? -20.145 -11.335 18.450 1.00 42.00 81 PHE A O 1
ATOM 631 N N . LYS A 1 82 ? -18.996 -13.253 18.196 1.00 44.16 82 LYS A N 1
ATOM 632 C CA . LYS A 1 82 ? -19.217 -13.721 19.558 1.00 44.16 82 LYS A CA 1
ATOM 633 C C . LYS A 1 82 ? -18.133 -13.118 20.449 1.00 44.16 82 LYS A C 1
ATOM 635 O O . LYS A 1 82 ? -16.951 -13.142 20.113 1.00 44.16 82 LYS A O 1
ATOM 640 N N . THR A 1 83 ? -18.527 -12.525 21.570 1.00 50.16 83 THR A N 1
ATOM 641 C CA . THR A 1 83 ? -17.582 -11.981 22.552 1.00 50.16 83 THR A CA 1
ATOM 642 C C . THR A 1 83 ? -16.652 -13.088 23.047 1.00 50.16 83 THR A C 1
ATOM 644 O O . THR A 1 83 ? -17.116 -14.180 23.373 1.00 50.16 83 THR A O 1
ATOM 647 N N . LEU A 1 84 ? -15.346 -12.814 23.106 1.00 47.19 84 LEU A N 1
ATOM 648 C CA . LEU A 1 84 ? -14.379 -13.743 23.696 1.00 47.19 84 LEU A CA 1
ATOM 649 C C . LEU A 1 84 ? -14.640 -13.859 25.215 1.00 47.19 84 LEU A C 1
ATOM 651 O O . LEU A 1 84 ? -14.649 -12.854 25.926 1.00 47.19 84 LEU A O 1
ATOM 655 N N . GLU A 1 85 ? -14.883 -15.075 25.709 1.00 44.59 85 GLU A N 1
ATOM 656 C CA . GLU A 1 85 ? -15.241 -15.373 27.110 1.00 44.59 85 GLU A CA 1
ATOM 657 C C . GLU A 1 85 ? -14.000 -15.457 28.038 1.00 44.59 85 GLU A C 1
ATOM 659 O O . GLU A 1 85 ? -12.976 -16.013 27.637 1.00 44.59 85 GLU A O 1
ATOM 664 N N . PRO A 1 86 ? -14.083 -15.007 29.308 1.00 51.16 86 PRO A N 1
ATOM 665 C CA . PRO A 1 86 ? -14.386 -13.644 29.711 1.00 51.16 86 PRO A CA 1
ATOM 666 C C . PRO A 1 86 ? -13.107 -12.876 30.093 1.00 51.16 86 PRO A C 1
ATOM 668 O O . PRO A 1 86 ? -12.290 -13.301 30.917 1.00 51.16 86 PRO A O 1
ATOM 671 N N . LEU A 1 87 ? -12.976 -11.673 29.539 1.00 61.41 87 LEU A N 1
ATOM 672 C CA . LEU A 1 87 ? -12.144 -10.619 30.113 1.00 61.41 87 LEU A CA 1
ATOM 673 C C . LEU A 1 87 ? -12.919 -9.946 31.259 1.00 61.41 87 LEU A C 1
ATOM 675 O O . LEU A 1 87 ? -14.140 -9.813 31.218 1.00 61.41 87 LEU A O 1
ATOM 679 N N . ARG A 1 88 ? -12.195 -9.546 32.307 1.00 65.75 88 ARG A N 1
ATOM 680 C CA . ARG A 1 88 ? -12.729 -8.921 33.527 1.00 65.75 88 ARG A CA 1
ATOM 681 C C . ARG A 1 88 ? -12.265 -7.474 33.620 1.00 65.75 88 ARG A C 1
ATOM 683 O O . ARG A 1 88 ? -11.119 -7.180 33.276 1.00 65.75 88 ARG A O 1
ATOM 690 N N . ILE A 1 89 ? -13.126 -6.575 34.086 1.00 68.81 89 ILE A N 1
ATOM 691 C CA . ILE A 1 89 ? -12.772 -5.167 34.308 1.00 68.81 89 ILE A CA 1
ATOM 692 C C . ILE A 1 89 ? -12.641 -4.951 35.801 1.00 68.81 89 ILE A C 1
ATOM 694 O O . ILE A 1 89 ? -13.613 -5.124 36.517 1.00 68.81 89 ILE A O 1
ATOM 698 N N . VAL A 1 90 ? -11.460 -4.546 36.267 1.00 66.25 90 VAL A N 1
ATOM 699 C CA . VAL A 1 90 ? -11.291 -4.133 37.666 1.00 66.25 90 VAL A CA 1
ATOM 700 C C . VAL A 1 90 ? -12.120 -2.873 37.893 1.00 66.25 90 VAL A C 1
ATOM 702 O O . VAL A 1 90 ? -11.847 -1.844 37.272 1.00 66.25 90 VAL A O 1
ATOM 705 N N . ALA A 1 91 ? -13.130 -2.964 38.749 1.00 70.56 91 ALA A N 1
ATOM 706 C CA . ALA A 1 91 ? -14.030 -1.869 39.076 1.00 70.56 91 ALA A CA 1
ATOM 707 C C . ALA A 1 91 ? -14.448 -2.012 40.538 1.00 70.56 91 ALA A C 1
ATOM 709 O O . ALA A 1 91 ? -14.885 -3.076 40.958 1.00 70.56 91 ALA A O 1
ATOM 710 N N . MET A 1 92 ? -14.277 -0.936 41.299 1.00 69.62 92 MET A N 1
ATOM 711 C CA . MET A 1 92 ? -14.678 -0.879 42.703 1.00 69.62 92 MET A CA 1
ATOM 712 C C . MET A 1 92 ? -16.184 -0.592 42.810 1.00 69.62 92 MET A C 1
ATOM 714 O O . MET A 1 92 ? -16.773 -0.066 41.848 1.00 69.62 92 MET A O 1
ATOM 718 N N . PRO A 1 93 ? -16.802 -0.851 43.974 1.00 68.31 93 PRO A N 1
ATOM 719 C CA . PRO A 1 93 ? -18.128 -0.330 44.293 1.00 68.31 93 PRO A CA 1
ATOM 720 C C . PRO A 1 93 ? -18.213 1.167 43.986 1.00 68.31 93 PRO A C 1
ATOM 722 O O . PRO A 1 93 ? -17.243 1.901 44.186 1.00 68.31 93 PRO A O 1
ATOM 725 N N . GLU A 1 94 ? -19.347 1.604 43.432 1.00 69.44 94 GLU A N 1
ATOM 726 C CA . GLU A 1 94 ? -19.592 3.000 43.022 1.00 69.44 94 GLU A CA 1
ATOM 727 C C . GLU A 1 94 ? -18.732 3.525 41.851 1.00 69.44 94 GLU A C 1
ATOM 729 O O . GLU A 1 94 ? -18.801 4.708 41.505 1.00 69.44 94 GLU A O 1
ATOM 734 N N . THR A 1 95 ? -17.939 2.672 41.187 1.00 74.12 95 THR A N 1
ATOM 735 C CA . THR A 1 95 ? -17.286 3.058 39.924 1.00 74.12 95 THR A CA 1
ATOM 736 C C . THR A 1 95 ? -18.346 3.316 38.849 1.00 74.12 95 THR A C 1
ATOM 738 O O . THR A 1 95 ? -19.340 2.600 38.735 1.00 74.12 95 THR A O 1
ATOM 741 N N . VAL A 1 96 ? -18.127 4.346 38.031 1.00 78.19 96 VAL A N 1
ATOM 742 C CA . VAL A 1 96 ? -18.962 4.625 36.860 1.00 78.19 96 VAL A CA 1
ATOM 743 C C . VAL A 1 96 ? -18.247 4.131 35.604 1.00 78.19 96 VAL A C 1
ATOM 745 O O . VAL A 1 96 ? -17.148 4.587 35.279 1.00 78.19 96 VAL A O 1
ATOM 748 N N . LEU A 1 97 ? -18.871 3.188 34.904 1.00 78.12 97 LEU A N 1
ATOM 749 C CA . LEU A 1 97 ? -18.425 2.641 33.629 1.00 78.12 97 LEU A CA 1
ATOM 750 C C . LEU A 1 97 ? -19.221 3.285 32.491 1.00 78.12 97 LEU A C 1
ATOM 752 O O . LEU A 1 97 ? -20.428 3.076 32.397 1.00 78.12 97 LEU A O 1
ATOM 756 N N . ASP A 1 98 ? -18.566 4.018 31.588 1.00 76.12 98 ASP A N 1
ATOM 757 C CA . ASP A 1 98 ? -19.262 4.561 30.414 1.00 76.12 98 ASP A CA 1
ATOM 758 C C . ASP A 1 98 ? -19.297 3.516 29.297 1.00 76.12 98 ASP A C 1
ATOM 760 O O . ASP A 1 98 ? -18.250 3.102 28.793 1.00 76.12 98 ASP A O 1
ATOM 764 N N . VAL A 1 99 ? -20.488 3.114 28.872 1.00 76.75 99 VAL A N 1
ATOM 765 C CA . VAL A 1 99 ? -20.702 2.085 27.856 1.00 76.75 99 VAL A CA 1
ATOM 766 C C . VAL A 1 99 ? -20.974 2.724 26.497 1.00 76.75 99 VAL A C 1
ATOM 768 O O . VAL A 1 99 ? -21.915 3.498 26.325 1.00 76.75 99 VAL A O 1
ATOM 771 N N . TYR A 1 100 ? -20.167 2.356 25.502 1.00 70.56 100 TYR A N 1
ATOM 772 C CA . TYR A 1 100 ? -20.251 2.858 24.132 1.00 70.56 100 TYR A CA 1
ATOM 773 C C . TYR A 1 100 ? -20.711 1.777 23.175 1.00 70.56 100 TYR A C 1
ATOM 775 O O . TYR A 1 100 ? -20.140 0.689 23.126 1.00 70.56 100 TYR A O 1
ATOM 783 N N . VAL A 1 101 ? -21.674 2.135 22.335 1.00 61.78 101 VAL A N 1
ATOM 784 C CA . VAL A 1 101 ? -22.119 1.341 21.188 1.00 61.78 101 VAL A CA 1
ATOM 785 C C . VAL A 1 101 ? -21.342 1.767 19.942 1.00 61.78 101 VAL A C 1
ATOM 787 O O . VAL A 1 101 ? -21.100 2.956 19.727 1.00 61.78 101 VAL A O 1
ATOM 790 N N . GLU A 1 102 ? -20.986 0.808 19.085 1.00 50.53 102 GLU A N 1
ATOM 791 C CA . GLU A 1 102 ? -20.304 1.056 17.803 1.00 50.53 102 GLU A CA 1
ATOM 792 C C . GLU A 1 102 ? -21.052 2.073 16.914 1.00 50.53 102 GLU A C 1
ATOM 794 O O . GLU A 1 102 ? -20.421 2.859 16.209 1.00 50.53 102 GLU A O 1
ATOM 799 N N . SER A 1 103 ? -22.388 2.116 17.001 1.00 45.66 103 SER A N 1
ATOM 800 C CA . SER A 1 103 ? -23.257 3.027 16.243 1.00 45.66 103 SER A CA 1
ATOM 801 C C . SER A 1 103 ? -23.036 4.511 16.570 1.00 45.66 103 SER A C 1
ATOM 803 O O . SER A 1 103 ? -23.197 5.362 15.693 1.00 45.66 103 SER A O 1
ATOM 805 N N . HIS A 1 104 ? -22.602 4.835 17.794 1.00 40.94 104 HIS A N 1
ATOM 806 C CA . HIS A 1 104 ? -22.264 6.203 18.205 1.00 40.94 104 HIS A CA 1
ATOM 807 C C . HIS A 1 104 ? -20.930 6.685 17.625 1.00 40.94 104 HIS A C 1
ATOM 809 O O . HIS A 1 104 ? -20.713 7.890 17.534 1.00 40.94 104 HIS A O 1
ATOM 815 N N . LEU A 1 105 ? -20.063 5.764 17.190 1.00 42.75 105 LEU A N 1
ATOM 816 C CA . LEU A 1 105 ? -18.837 6.070 16.445 1.00 42.75 105 LEU A CA 1
ATOM 817 C C . LEU A 1 105 ? -19.102 6.211 14.935 1.00 42.75 105 LEU A C 1
ATOM 819 O O . LEU A 1 105 ? -18.268 6.755 14.214 1.00 42.75 105 LEU A O 1
ATOM 823 N N . THR A 1 106 ? -20.248 5.720 14.446 1.00 35.94 106 THR A N 1
ATOM 824 C CA . THR A 1 106 ? -20.551 5.602 13.010 1.00 35.94 106 THR A CA 1
ATOM 825 C C . THR A 1 106 ? -21.739 6.427 12.520 1.00 35.94 106 THR A C 1
ATOM 827 O O . THR A 1 106 ? -22.113 6.278 11.361 1.00 35.94 106 THR A O 1
ATOM 830 N N . ARG A 1 107 ? -22.353 7.299 13.329 1.00 29.69 107 ARG A N 1
ATOM 831 C CA . ARG A 1 107 ? -23.487 8.112 12.858 1.00 29.69 107 ARG A CA 1
ATOM 832 C C . ARG A 1 107 ? -23.113 9.577 12.634 1.00 29.69 107 ARG A C 1
ATOM 834 O O . ARG A 1 107 ? -23.483 10.442 13.413 1.00 29.69 107 ARG A O 1
ATOM 841 N N . THR A 1 108 ? -22.504 9.838 11.481 1.00 26.61 108 THR A N 1
ATOM 842 C CA . THR A 1 108 ? -23.025 10.883 10.590 1.00 26.61 108 THR A CA 1
ATOM 843 C C . THR A 1 108 ? -23.204 10.268 9.210 1.00 26.61 108 THR A C 1
ATOM 845 O O . THR A 1 108 ? -22.245 9.996 8.502 1.00 26.61 108 THR A O 1
ATOM 848 N N . GLU A 1 109 ? -24.481 10.015 8.938 1.00 26.89 109 GLU A N 1
ATOM 849 C CA . GLU A 1 109 ? -25.137 9.774 7.658 1.00 26.89 109 GLU A CA 1
ATOM 850 C C . GLU A 1 109 ? -24.711 8.558 6.831 1.00 26.89 109 GLU A C 1
ATOM 852 O O . GLU A 1 109 ? -23.620 8.438 6.282 1.00 26.89 109 GLU A O 1
ATOM 857 N N . THR A 1 110 ? -25.699 7.680 6.663 1.00 25.38 110 THR A N 1
ATOM 858 C CA . THR A 1 110 ? -25.972 6.959 5.427 1.00 25.38 110 THR A CA 1
ATOM 859 C C . THR A 1 110 ? -25.967 7.946 4.255 1.00 25.38 110 THR A C 1
ATOM 861 O O . THR A 1 110 ? -27.015 8.337 3.751 1.00 25.38 110 THR A O 1
ATOM 864 N N . THR A 1 111 ? -24.791 8.360 3.798 1.00 25.00 111 THR A N 1
ATOM 865 C CA . TH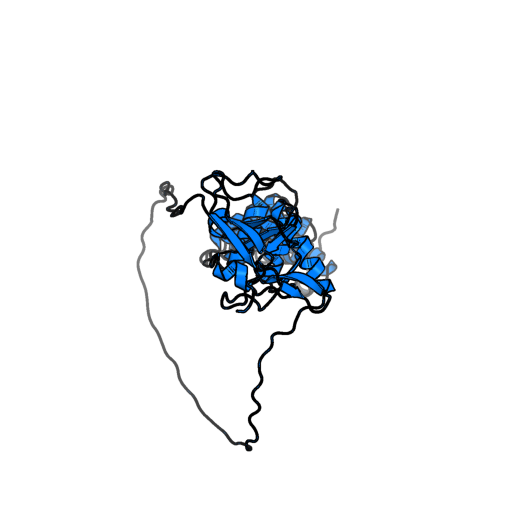R A 1 111 ? -24.642 8.832 2.432 1.00 25.00 111 THR A CA 1
ATOM 866 C C . THR A 1 111 ? -24.680 7.575 1.590 1.00 25.00 111 THR A C 1
ATOM 868 O O . THR A 1 111 ? -23.683 6.875 1.411 1.00 25.00 111 THR A O 1
ATOM 871 N N . THR A 1 112 ? -25.862 7.260 1.074 1.00 26.14 112 THR A N 1
ATOM 872 C CA . THR A 1 112 ? -25.937 6.655 -0.249 1.00 26.14 112 THR A CA 1
ATOM 873 C C . THR A 1 112 ? -25.082 7.554 -1.142 1.00 26.14 112 THR A C 1
ATOM 875 O O . THR A 1 112 ? -25.526 8.635 -1.519 1.00 26.14 112 THR A O 1
ATOM 878 N N . PHE A 1 113 ? -23.823 7.185 -1.393 1.00 26.75 113 PHE A N 1
ATOM 879 C CA . PHE A 1 113 ? -22.955 7.891 -2.334 1.00 26.75 113 PHE A CA 1
ATOM 880 C C . PHE A 1 113 ? -23.482 7.601 -3.742 1.00 26.75 113 PHE A C 1
ATOM 882 O O . PHE A 1 113 ? -22.935 6.805 -4.496 1.00 26.75 113 PHE A O 1
ATOM 889 N N . GLN A 1 114 ? -24.602 8.233 -4.084 1.00 22.84 114 GLN A N 1
ATOM 890 C CA . GLN A 1 114 ? -24.868 8.624 -5.454 1.00 22.84 114 GLN A CA 1
ATOM 891 C C . GLN A 1 114 ? -23.910 9.781 -5.719 1.00 22.84 114 GLN A C 1
ATOM 893 O O . GLN A 1 114 ? -24.163 10.915 -5.317 1.00 22.84 114 GLN A O 1
ATOM 898 N N . LEU A 1 115 ? -22.759 9.469 -6.317 1.00 25.41 115 LEU A N 1
ATOM 899 C CA . LEU A 1 115 ? -21.934 10.482 -6.957 1.00 25.41 115 LEU A CA 1
ATOM 900 C C . LEU A 1 115 ? -22.820 11.161 -7.999 1.00 25.41 115 LEU A C 1
ATOM 902 O O . LEU A 1 115 ? -23.223 10.547 -8.987 1.00 25.41 115 LEU A O 1
ATOM 906 N N . GLN A 1 116 ? -23.171 12.413 -7.719 1.00 23.27 116 GLN A N 1
ATOM 907 C CA . GLN A 1 116 ? -23.790 13.314 -8.670 1.00 23.27 116 GLN A CA 1
ATOM 908 C C . GLN A 1 116 ? -22.872 13.349 -9.895 1.00 23.27 116 GLN A C 1
ATOM 910 O O . GLN A 1 116 ? -21.740 13.823 -9.824 1.00 23.27 116 GLN A O 1
ATOM 915 N N . GLN A 1 117 ? -23.334 12.718 -10.974 1.00 24.77 117 GLN A N 1
ATOM 916 C CA . GLN A 1 117 ? -22.642 12.691 -12.251 1.00 24.77 117 GLN A CA 1
ATOM 917 C C . GLN A 1 117 ? -22.634 14.118 -12.791 1.00 24.77 117 GLN A C 1
ATOM 919 O O . GLN A 1 117 ? -23.658 14.599 -13.274 1.00 24.77 117 GLN A O 1
ATOM 924 N N . ASP A 1 118 ? -21.491 14.794 -12.725 1.00 24.28 118 ASP A N 1
ATOM 925 C CA . ASP A 1 118 ? -21.225 15.817 -13.727 1.00 24.28 118 ASP A CA 1
ATOM 926 C C . ASP A 1 118 ? -21.119 15.103 -15.083 1.00 24.28 118 ASP A C 1
ATOM 928 O O . ASP A 1 118 ? -20.482 14.042 -15.172 1.00 24.28 118 ASP A O 1
ATOM 932 N N . PRO A 1 119 ? -21.778 15.615 -16.136 1.00 24.03 119 PRO A N 1
ATOM 933 C CA . PRO A 1 119 ? -21.758 14.959 -17.430 1.00 24.03 119 PRO A CA 1
ATOM 934 C C . PRO A 1 119 ? -20.311 14.893 -17.944 1.00 24.03 119 PRO A C 1
ATOM 936 O O . PRO A 1 119 ? -19.595 15.898 -17.894 1.00 24.03 119 PRO A O 1
ATOM 939 N N . PRO A 1 120 ? -19.858 13.733 -18.450 1.00 25.97 120 PRO A N 1
ATOM 940 C CA . PRO A 1 120 ? -18.536 13.629 -19.045 1.00 25.97 120 PRO A CA 1
ATOM 941 C C . PRO A 1 120 ? -18.437 14.574 -20.255 1.00 25.97 120 PRO A C 1
ATOM 943 O O . PRO A 1 120 ? -19.422 14.731 -20.985 1.00 25.97 120 PRO A O 1
ATOM 946 N N . PRO A 1 121 ? -17.268 15.194 -20.511 1.00 24.42 121 PRO A N 1
ATOM 947 C CA . PRO A 1 121 ? -17.054 15.943 -21.741 1.00 24.42 121 PRO A CA 1
ATOM 948 C C . PRO A 1 121 ? -17.337 15.033 -22.941 1.00 24.42 121 PRO A C 1
ATOM 950 O O . PRO A 1 121 ? -16.798 13.931 -23.054 1.00 24.42 121 PRO A O 1
ATOM 953 N N . THR A 1 122 ? -18.235 15.490 -23.812 1.00 22.27 122 THR A N 1
ATOM 954 C CA . THR A 1 122 ? -18.630 14.814 -25.047 1.00 22.27 122 THR A CA 1
ATOM 955 C C . THR A 1 122 ? -17.415 14.581 -25.936 1.00 22.27 122 THR A C 1
ATOM 957 O O . THR A 1 122 ? -16.827 15.535 -26.443 1.00 22.27 122 THR A O 1
ATOM 960 N N . TYR A 1 123 ? -17.085 13.312 -26.164 1.00 25.53 123 TYR A N 1
ATOM 961 C CA . TYR A 1 123 ? -16.209 12.883 -27.248 1.00 25.53 123 TYR A CA 1
ATOM 962 C C . TYR A 1 123 ? -17.048 12.089 -28.250 1.00 25.53 123 TYR A C 1
ATOM 964 O O . TYR A 1 123 ? -17.696 11.105 -27.892 1.00 25.53 123 TYR A O 1
ATOM 972 N N . GLU A 1 124 ? -17.077 12.577 -29.489 1.00 23.30 124 GLU A N 1
ATOM 973 C CA . GLU A 1 124 ? -17.810 11.994 -30.611 1.00 23.30 124 GLU A CA 1
ATOM 974 C C . GLU A 1 124 ? -17.404 10.535 -30.854 1.00 23.30 124 GLU A C 1
ATOM 976 O O . GLU A 1 124 ? -16.225 10.193 -30.959 1.00 23.30 124 GLU A O 1
ATOM 981 N N . VAL A 1 125 ? -18.413 9.673 -30.963 1.00 24.00 125 VAL A N 1
ATOM 982 C CA . VAL A 1 125 ? -18.264 8.256 -31.289 1.00 24.00 125 VAL A CA 1
ATOM 983 C C . VAL A 1 125 ? -18.238 8.107 -32.808 1.00 24.00 125 VAL A C 1
ATOM 985 O O . VAL A 1 125 ? -19.257 8.294 -33.471 1.00 24.00 125 VAL A O 1
ATOM 988 N N . ALA A 1 126 ? -17.091 7.711 -33.359 1.00 23.59 126 ALA A N 1
ATOM 989 C CA . ALA A 1 126 ? -17.035 7.111 -34.687 1.00 23.59 126 ALA A CA 1
ATOM 990 C C . ALA A 1 126 ? -17.415 5.624 -34.577 1.00 23.59 126 ALA A C 1
ATOM 992 O O . ALA A 1 126 ? -16.775 4.841 -33.876 1.00 23.59 126 ALA A O 1
ATOM 993 N N . THR A 1 127 ? -18.497 5.253 -35.252 1.00 23.97 127 THR A N 1
ATOM 994 C CA . THR A 1 127 ? -19.066 3.903 -35.338 1.00 23.97 127 THR A CA 1
ATOM 995 C C . THR A 1 127 ? -18.216 2.957 -36.190 1.00 23.97 127 THR A C 1
ATOM 997 O O . THR A 1 127 ? -17.886 3.323 -37.316 1.00 23.97 127 THR A O 1
ATOM 1000 N N . ALA A 1 128 ? -17.998 1.715 -35.735 1.00 23.11 128 ALA A N 1
ATOM 1001 C CA . ALA A 1 128 ? -17.925 0.534 -36.612 1.00 23.11 128 ALA A CA 1
ATOM 1002 C C . ALA A 1 128 ? -18.037 -0.800 -35.832 1.00 23.11 128 ALA A C 1
ATOM 1004 O O . ALA A 1 128 ? -17.118 -1.218 -35.138 1.00 23.11 128 ALA A O 1
ATOM 1005 N N . THR A 1 129 ? -19.213 -1.417 -35.962 1.00 22.56 129 THR A N 1
ATOM 1006 C CA . THR A 1 129 ? -19.491 -2.811 -36.375 1.00 22.56 129 THR A CA 1
ATOM 1007 C C . THR A 1 129 ? -18.736 -4.011 -35.757 1.00 22.56 129 THR A C 1
ATOM 1009 O O . THR A 1 129 ? -17.543 -4.198 -35.952 1.00 22.56 129 THR A O 1
ATOM 1012 N N . SER A 1 130 ? -19.547 -4.865 -35.106 1.00 24.56 130 SER A N 1
ATOM 1013 C CA . SER A 1 130 ? -19.512 -6.334 -34.896 1.00 24.56 130 SER A CA 1
ATOM 1014 C C . SER A 1 130 ? -18.298 -7.155 -35.352 1.00 24.56 130 SER A C 1
ATOM 1016 O O . SER A 1 130 ? -17.898 -6.982 -36.493 1.00 24.56 130 SER A O 1
ATOM 1018 N N . VAL A 1 131 ? -17.906 -8.182 -34.571 1.00 24.42 131 VAL A N 1
ATOM 1019 C CA . VAL A 1 131 ? -18.049 -9.640 -34.870 1.00 24.42 131 VAL A CA 1
ATOM 1020 C C . VAL A 1 131 ? -17.787 -10.457 -33.571 1.00 24.42 131 VAL A C 1
ATOM 1022 O O . VAL A 1 131 ? -16.798 -10.218 -32.887 1.00 24.42 131 VAL A O 1
ATOM 1025 N N . SER A 1 132 ? -18.648 -11.428 -33.231 1.00 24.05 132 SER A N 1
ATOM 1026 C CA . SER A 1 132 ? -18.361 -12.581 -32.332 1.00 24.05 132 SER A CA 1
ATOM 1027 C C . SER A 1 132 ? -18.035 -13.814 -33.198 1.00 24.05 132 SER A C 1
ATOM 1029 O O . SER A 1 132 ? -18.512 -13.820 -34.336 1.00 24.05 132 SER A O 1
ATOM 1031 N N . PRO A 1 133 ? -17.337 -14.884 -32.732 1.00 31.08 133 PRO A N 1
ATOM 1032 C CA . PRO A 1 133 ? -18.052 -15.924 -31.955 1.00 31.08 133 PRO A CA 1
ATOM 1033 C C . PRO A 1 133 ? -17.223 -16.893 -31.044 1.00 31.08 133 PRO A C 1
ATOM 1035 O O . PRO A 1 133 ? -16.012 -17.024 -31.177 1.00 31.08 133 PRO A O 1
ATOM 1038 N N . THR A 1 134 ? -17.973 -17.614 -30.178 1.00 22.94 134 THR A N 1
ATOM 1039 C CA . THR A 1 134 ? -17.877 -19.048 -29.726 1.00 22.94 134 THR A CA 1
ATOM 1040 C C . THR A 1 134 ? -16.612 -19.590 -29.027 1.00 22.94 134 THR A C 1
ATOM 1042 O O . THR A 1 134 ? -15.519 -19.510 -29.565 1.00 22.94 134 THR A O 1
ATOM 1045 N N . GLN A 1 135 ? -16.683 -20.074 -27.771 1.00 24.06 135 GLN A N 1
ATOM 1046 C CA . GLN A 1 135 ? -17.179 -21.378 -27.233 1.00 24.06 135 GLN A CA 1
ATOM 1047 C C . GLN A 1 135 ? -16.349 -22.632 -27.595 1.00 24.06 135 GLN A C 1
ATOM 1049 O O . GLN A 1 135 ? -16.310 -22.998 -28.763 1.00 24.06 135 GLN A O 1
ATOM 1054 N N . ASN A 1 136 ? -15.789 -23.319 -26.575 1.00 24.52 136 ASN A N 1
ATOM 1055 C CA . ASN A 1 136 ? -15.943 -24.768 -26.262 1.00 24.52 136 ASN A CA 1
ATOM 1056 C C . ASN A 1 136 ? -14.986 -25.194 -25.117 1.00 24.52 136 ASN A C 1
ATOM 1058 O O . ASN A 1 136 ? -13.805 -24.877 -25.175 1.00 24.52 136 ASN A O 1
ATOM 1062 N N . THR A 1 137 ? -15.466 -25.629 -23.940 1.00 24.03 137 THR A N 1
ATOM 1063 C CA . THR A 1 137 ? -15.923 -26.973 -23.472 1.00 24.03 137 THR A CA 1
ATOM 1064 C C . THR A 1 137 ? -14.830 -27.891 -22.910 1.00 24.03 137 THR A C 1
ATOM 1066 O O . THR A 1 137 ? -13.737 -28.007 -23.450 1.00 24.03 137 THR A O 1
ATOM 1069 N N . ALA A 1 138 ? -15.205 -28.538 -21.803 1.00 23.56 138 ALA A N 1
ATOM 1070 C CA . ALA A 1 138 ? -14.453 -29.422 -20.919 1.00 23.56 138 ALA A CA 1
ATOM 1071 C C . ALA A 1 138 ? -14.386 -30.895 -21.375 1.00 23.56 138 ALA A C 1
ATOM 1073 O O . ALA A 1 138 ? -15.189 -31.313 -22.202 1.00 23.56 138 ALA A O 1
ATOM 1074 N N . HIS A 1 139 ? -13.459 -31.646 -20.765 1.00 25.06 139 HIS A N 1
ATOM 1075 C CA . HIS A 1 139 ? -13.411 -33.098 -20.458 1.00 25.06 139 HIS A CA 1
ATOM 1076 C C . HIS A 1 139 ? -11.981 -33.369 -19.905 1.00 25.06 139 HIS A C 1
ATOM 1078 O O . HIS A 1 139 ? -11.064 -32.643 -20.272 1.00 25.06 139 HIS A O 1
ATOM 1084 N N . ASP A 1 140 ? -11.642 -34.308 -19.022 1.00 23.56 140 ASP A N 1
ATOM 1085 C CA . ASP A 1 140 ? -12.321 -35.455 -18.430 1.00 23.56 140 ASP A CA 1
ATOM 1086 C C . ASP A 1 140 ? -11.528 -35.920 -17.182 1.00 23.56 140 ASP A C 1
ATOM 1088 O O . ASP A 1 140 ? -10.355 -35.577 -17.015 1.00 23.56 140 ASP A O 1
ATOM 1092 N N . SER A 1 141 ? -12.183 -36.710 -16.335 1.00 22.66 141 SER A N 1
ATOM 1093 C CA . SER A 1 141 ? -11.699 -37.328 -15.082 1.00 22.66 141 SER A CA 1
ATOM 1094 C C . SER A 1 141 ? -10.846 -38.607 -15.356 1.00 22.66 141 SER A C 1
ATOM 1096 O O . SER A 1 141 ? -10.780 -39.042 -16.500 1.00 22.66 141 SER A O 1
ATOM 1098 N N . VAL A 1 142 ? -10.124 -39.266 -14.426 1.00 24.53 142 VAL A N 1
ATOM 1099 C CA . VAL A 1 142 ? -10.621 -40.279 -13.452 1.00 24.53 142 VAL A CA 1
ATOM 1100 C C . VAL A 1 142 ? -9.433 -41.122 -12.863 1.00 24.53 142 VAL A C 1
ATOM 1102 O O . VAL A 1 142 ? -8.502 -41.432 -13.601 1.00 24.53 142 VAL A O 1
ATOM 1105 N N . ASP A 1 143 ? -9.565 -41.540 -11.583 1.00 23.91 143 ASP A N 1
ATOM 1106 C CA . ASP A 1 143 ? -9.009 -42.699 -10.809 1.00 23.91 143 ASP A CA 1
ATOM 1107 C C . ASP A 1 143 ? -7.485 -42.894 -10.583 1.00 23.91 143 ASP A C 1
ATOM 1109 O O . ASP A 1 143 ? -6.659 -42.523 -11.401 1.00 23.91 143 ASP A O 1
ATOM 1113 N N . THR A 1 144 ? -6.976 -43.450 -9.466 1.00 24.48 144 THR A N 1
ATOM 1114 C CA . THR A 1 144 ? -7.445 -44.559 -8.593 1.00 24.48 144 THR A CA 1
ATOM 1115 C C . THR A 1 144 ? -7.011 -44.449 -7.114 1.00 24.48 144 THR A C 1
ATOM 1117 O O . THR A 1 144 ? -5.985 -43.871 -6.767 1.00 24.48 144 THR A O 1
ATOM 1120 N N . VAL A 1 145 ? -7.808 -45.125 -6.280 1.00 23.20 145 VAL A N 1
ATOM 1121 C CA . VAL A 1 145 ? -7.859 -45.293 -4.811 1.00 23.20 145 VAL A CA 1
ATOM 1122 C C . VAL A 1 145 ? -7.007 -46.482 -4.310 1.00 23.20 145 VAL A C 1
ATOM 1124 O O . VAL A 1 145 ? -6.839 -47.430 -5.071 1.00 23.20 145 VAL A O 1
ATOM 1127 N N . THR A 1 146 ? -6.546 -46.503 -3.038 1.00 24.14 146 THR A N 1
ATOM 1128 C CA . THR A 1 146 ? -6.838 -47.549 -1.994 1.00 24.14 146 THR A CA 1
ATOM 1129 C C . THR A 1 146 ? -6.040 -47.387 -0.667 1.00 24.14 146 THR A C 1
ATOM 1131 O O . THR A 1 146 ? -5.051 -46.660 -0.652 1.00 24.14 146 THR A O 1
ATOM 1134 N N . PRO A 1 147 ? -6.508 -47.965 0.476 1.00 31.77 147 PRO A N 1
ATOM 1135 C CA . PRO A 1 147 ? -6.629 -47.271 1.776 1.00 31.77 147 PRO A CA 1
ATOM 1136 C C . PRO A 1 147 ? -5.952 -47.985 2.972 1.00 31.77 147 PRO A C 1
ATOM 1138 O O . PRO A 1 147 ? -5.612 -49.155 2.847 1.00 31.77 147 PRO A O 1
ATOM 1141 N N . ILE A 1 148 ? -5.896 -47.360 4.168 1.00 24.52 148 ILE A N 1
ATOM 1142 C CA . ILE A 1 148 ? -5.820 -48.078 5.468 1.00 24.52 148 ILE A CA 1
ATOM 1143 C C . ILE A 1 148 ? -6.561 -47.327 6.609 1.00 24.52 148 ILE A C 1
ATOM 1145 O O . ILE A 1 148 ? -6.216 -46.206 6.961 1.00 24.52 148 ILE A O 1
ATOM 1149 N N . VAL A 1 149 ? -7.590 -48.011 7.131 1.00 23.84 149 VAL A N 1
ATOM 1150 C CA . VAL A 1 149 ? -8.159 -48.178 8.497 1.00 23.84 149 VAL A CA 1
ATOM 1151 C C . VAL A 1 149 ? -8.058 -47.080 9.582 1.00 23.84 149 VAL A C 1
ATOM 1153 O O . VAL A 1 149 ? -7.001 -46.583 9.949 1.00 23.84 149 VAL A O 1
ATOM 1156 N N . SER A 1 150 ? -9.235 -46.841 10.174 1.00 24.75 150 SER A N 1
ATOM 1157 C CA . SER A 1 150 ? -9.622 -46.019 11.327 1.00 24.75 150 SER A CA 1
ATOM 1158 C C . SER A 1 150 ? -9.068 -46.457 12.691 1.00 24.75 150 SER A C 1
ATOM 1160 O O . SER A 1 150 ? -9.070 -47.649 12.970 1.00 24.75 150 SER A O 1
ATOM 1162 N N . THR A 1 151 ? -8.848 -45.501 13.606 1.00 23.03 151 THR A N 1
ATOM 1163 C CA . THR A 1 151 ? -9.292 -45.594 15.016 1.00 23.03 151 THR A CA 1
ATOM 1164 C C . THR A 1 151 ? -9.434 -44.216 15.689 1.00 23.03 151 THR A C 1
ATOM 1166 O O . THR A 1 151 ? -8.603 -43.326 15.539 1.00 23.03 151 THR A O 1
ATOM 1169 N N . SER A 1 152 ? -10.473 -44.127 16.529 1.00 23.28 152 SER A N 1
ATOM 1170 C CA . SER A 1 152 ? -10.650 -43.272 17.721 1.00 23.28 152 SER A CA 1
ATOM 1171 C C . SER A 1 152 ? -10.851 -41.756 17.571 1.00 23.28 152 SER A C 1
ATOM 1173 O O . SER A 1 152 ? -9.932 -40.948 17.525 1.00 23.28 152 SER A O 1
ATOM 1175 N N . SER A 1 153 ? -12.131 -41.409 17.679 1.00 28.02 153 SER A N 1
ATOM 1176 C CA . SER A 1 153 ? -12.703 -40.182 18.223 1.00 28.02 153 SER A CA 1
ATOM 1177 C C . SER A 1 153 ? -12.079 -39.736 19.554 1.00 28.02 153 SER A C 1
ATOM 1179 O O . SER A 1 153 ? -12.195 -40.437 20.561 1.00 28.02 153 SER A O 1
ATOM 1181 N N . THR A 1 154 ? -11.552 -38.514 19.584 1.00 23.53 154 THR A N 1
ATOM 1182 C CA . THR A 1 154 ? -11.461 -37.688 20.791 1.00 23.53 154 THR A CA 1
ATOM 1183 C C . THR A 1 154 ? -12.065 -36.319 20.499 1.00 23.53 154 THR A C 1
ATOM 1185 O O . THR A 1 154 ? -11.731 -35.639 19.531 1.00 23.53 154 THR A O 1
ATOM 1188 N N . THR A 1 155 ? -13.024 -35.943 21.333 1.00 25.33 155 THR A N 1
ATOM 1189 C CA . THR A 1 155 ? -13.689 -34.645 21.358 1.00 25.33 155 THR A CA 1
ATOM 1190 C C . THR A 1 155 ? -12.644 -33.582 21.702 1.00 25.33 155 THR A C 1
ATOM 1192 O O . THR A 1 155 ? -12.237 -33.454 22.853 1.00 25.33 155 THR A O 1
ATOM 1195 N N . SER A 1 156 ? -12.157 -32.853 20.697 1.00 24.34 156 SER A N 1
ATOM 1196 C CA . SER A 1 156 ? -11.286 -31.694 20.895 1.00 24.34 156 SER A CA 1
ATOM 1197 C C . SER A 1 156 ? -12.164 -30.468 21.114 1.00 24.34 156 SER A C 1
ATOM 1199 O O . SER A 1 156 ? -12.712 -29.891 20.176 1.00 24.34 156 SER A O 1
ATOM 1201 N N . THR A 1 157 ? -12.336 -30.087 22.377 1.00 25.70 157 THR A N 1
ATOM 1202 C CA . THR A 1 157 ? -12.817 -28.758 22.746 1.00 25.70 157 THR A CA 1
ATOM 1203 C C . THR A 1 157 ? -11.758 -27.764 22.275 1.00 25.70 157 THR A C 1
ATOM 1205 O O . THR A 1 157 ? -10.703 -27.622 22.890 1.00 25.70 157 THR A O 1
ATOM 1208 N N . SER A 1 158 ? -12.007 -27.129 21.132 1.00 27.34 158 SER A N 1
ATOM 1209 C CA . SER A 1 158 ? -11.182 -26.052 20.591 1.00 27.34 158 SER A CA 1
ATOM 1210 C C . SER A 1 158 ? -11.302 -24.831 21.508 1.00 27.34 158 SER A C 1
ATOM 1212 O O . SER A 1 158 ? -12.150 -23.966 21.317 1.00 27.34 158 SER A O 1
ATOM 1214 N N . GLN A 1 159 ? -10.487 -24.786 22.561 1.00 27.38 159 GLN A N 1
ATOM 1215 C CA . GLN A 1 159 ? -10.160 -23.527 23.217 1.00 27.38 159 GLN A CA 1
ATOM 1216 C C . GLN A 1 159 ? -9.110 -22.834 22.353 1.00 27.38 159 GLN A C 1
ATOM 1218 O O . GLN A 1 159 ? -7.981 -23.311 22.223 1.00 27.38 159 GLN A O 1
ATOM 1223 N N . SER A 1 160 ? -9.499 -21.720 21.734 1.00 30.89 160 SER A N 1
ATOM 1224 C CA . SER A 1 160 ? -8.559 -20.798 21.100 1.00 30.89 160 SER A CA 1
ATOM 1225 C C . SER A 1 160 ? -7.480 -20.408 22.119 1.00 30.89 160 SER A C 1
ATOM 1227 O O . SER A 1 160 ? -7.821 -20.064 23.254 1.00 30.89 160 SER A O 1
ATOM 1229 N N . PRO A 1 161 ? -6.186 -20.474 21.768 1.00 30.53 161 PRO A N 1
ATOM 1230 C CA . PRO A 1 161 ? -5.118 -20.220 22.725 1.00 30.53 161 PRO A CA 1
ATOM 1231 C C . PRO A 1 161 ? -5.173 -18.779 23.252 1.00 30.53 161 PRO A C 1
ATOM 1233 O O . PRO A 1 161 ? -5.171 -17.818 22.481 1.00 30.53 161 PRO A O 1
ATOM 1236 N N . LEU A 1 162 ? -5.209 -18.639 24.582 1.00 36.50 162 LEU A N 1
ATOM 1237 C CA . LEU A 1 162 ? -5.092 -17.358 25.281 1.00 36.50 162 LEU A CA 1
ATOM 1238 C C . LEU A 1 162 ? -3.754 -16.686 24.936 1.00 36.50 162 LEU A C 1
ATOM 1240 O O . LEU A 1 162 ? -2.696 -17.313 24.988 1.00 36.50 162 LEU A O 1
ATOM 1244 N N . LEU A 1 163 ? -3.804 -15.396 24.601 1.00 38.31 163 LEU A N 1
ATOM 1245 C CA . LEU A 1 163 ? -2.609 -14.606 24.296 1.00 38.31 163 LEU A CA 1
ATOM 1246 C C . LEU A 1 163 ? -1.688 -14.470 25.519 1.00 38.31 163 LEU A C 1
ATOM 1248 O O . LEU A 1 163 ? -2.191 -14.274 26.629 1.00 38.31 163 LEU A O 1
ATOM 1252 N N . PRO A 1 164 ? -0.356 -14.457 25.325 1.00 38.56 164 PRO A N 1
ATOM 1253 C CA . PRO A 1 164 ? 0.586 -14.128 26.388 1.00 38.56 164 PRO A CA 1
ATOM 1254 C C . PRO A 1 164 ? 0.301 -12.736 26.993 1.00 38.56 164 PRO A C 1
ATOM 1256 O O . PRO A 1 164 ? -0.028 -11.810 26.243 1.00 38.56 164 PRO A O 1
ATOM 1259 N N . PRO A 1 165 ? 0.475 -12.538 28.315 1.00 43.19 165 PRO A N 1
ATOM 1260 C CA . PRO A 1 165 ? 0.160 -11.276 29.003 1.00 43.19 165 PRO A CA 1
ATOM 1261 C C . PRO A 1 165 ? 0.840 -10.030 28.410 1.00 43.19 165 PRO A C 1
ATOM 1263 O O . PRO A 1 165 ? 0.260 -8.947 28.388 1.00 43.19 165 PRO A O 1
ATOM 1266 N N . GLU A 1 166 ? 2.053 -10.187 27.880 1.00 46.50 166 GLU A N 1
ATOM 1267 C CA . GLU A 1 166 ? 2.839 -9.119 27.245 1.00 46.50 166 GLU A CA 1
ATOM 1268 C C . GLU A 1 166 ? 2.226 -8.638 25.920 1.00 46.50 166 GLU A C 1
ATOM 1270 O O . GLU A 1 166 ? 2.302 -7.464 25.569 1.00 46.50 166 GLU A O 1
ATOM 1275 N N . VAL A 1 167 ? 1.577 -9.537 25.178 1.00 48.34 167 VAL A N 1
ATOM 1276 C CA . VAL A 1 167 ? 0.894 -9.195 23.922 1.00 48.34 167 VAL A CA 1
ATOM 1277 C C . VAL A 1 167 ? -0.415 -8.463 24.220 1.00 48.34 167 VAL A C 1
ATOM 1279 O O . VAL A 1 167 ? -0.785 -7.535 23.497 1.00 48.34 167 VAL A O 1
ATOM 1282 N N . GLN A 1 168 ? -1.085 -8.832 25.316 1.00 51.09 168 GLN A N 1
ATOM 1283 C CA . GLN A 1 168 ? -2.295 -8.154 25.781 1.00 51.09 168 GLN A CA 1
ATOM 1284 C C . GLN A 1 168 ? -2.008 -6.721 26.246 1.00 51.09 168 GLN A C 1
ATOM 1286 O O . GLN A 1 168 ? -2.761 -5.818 25.889 1.00 51.09 168 GLN A O 1
ATOM 1291 N N . SER A 1 169 ? -0.916 -6.480 26.983 1.00 59.06 169 SER A N 1
ATOM 1292 C CA . SER A 1 169 ? -0.572 -5.126 27.447 1.00 59.06 169 SER A CA 1
ATOM 1293 C C . SER A 1 169 ? -0.283 -4.172 26.284 1.00 59.06 169 SER A C 1
ATOM 1295 O O . SER A 1 169 ? -0.836 -3.074 26.236 1.00 59.06 169 SER A O 1
ATOM 1297 N N . VAL A 1 170 ? 0.487 -4.621 25.287 1.00 68.69 170 VAL A N 1
ATOM 1298 C CA . VAL A 1 170 ? 0.789 -3.828 24.084 1.00 68.69 170 VAL A CA 1
ATOM 1299 C C . VAL A 1 170 ? -0.479 -3.496 23.296 1.00 68.69 170 VAL A C 1
ATOM 1301 O O . VAL A 1 170 ? -0.633 -2.370 22.820 1.00 68.69 170 VAL A O 1
ATOM 1304 N N . LEU A 1 171 ? -1.395 -4.456 23.147 1.00 68.06 171 LEU A N 1
ATOM 1305 C CA . LEU A 1 171 ? -2.652 -4.236 22.436 1.00 68.06 171 LEU A CA 1
ATOM 1306 C C . LEU A 1 171 ? -3.542 -3.211 23.156 1.00 68.06 171 LEU A C 1
ATOM 1308 O O . LEU A 1 171 ? -4.088 -2.319 22.508 1.00 68.06 171 LEU A O 1
ATOM 1312 N N . VAL A 1 172 ? -3.648 -3.299 24.484 1.00 65.44 172 VAL A N 1
ATOM 1313 C CA . VAL A 1 172 ? -4.414 -2.343 25.299 1.00 65.44 172 VAL A CA 1
ATOM 1314 C C . VAL A 1 172 ? -3.878 -0.920 25.130 1.00 65.44 172 VAL A C 1
ATOM 1316 O O . VAL A 1 172 ? -4.665 0.009 24.935 1.00 65.44 172 VAL A O 1
ATOM 1319 N N . ASP A 1 173 ? -2.556 -0.746 25.121 1.00 72.44 173 ASP A N 1
ATOM 1320 C CA . ASP A 1 173 ? -1.937 0.568 24.936 1.00 72.44 173 ASP A CA 1
ATOM 1321 C C . ASP A 1 173 ? -2.185 1.142 23.534 1.00 72.44 173 ASP A C 1
ATOM 1323 O O . ASP A 1 173 ? -2.535 2.319 23.405 1.00 72.44 173 ASP A O 1
ATOM 1327 N N . ILE A 1 174 ? -2.065 0.320 22.481 1.00 75.00 174 ILE A N 1
ATOM 1328 C CA . ILE A 1 174 ? -2.385 0.727 21.100 1.00 75.00 174 ILE A CA 1
ATOM 1329 C C . ILE A 1 174 ? -3.829 1.213 21.017 1.00 75.00 174 ILE A C 1
ATOM 1331 O O . ILE A 1 174 ? -4.102 2.258 20.431 1.00 75.00 174 ILE A O 1
ATOM 1335 N N . ILE A 1 175 ? -4.756 0.460 21.602 1.00 70.44 175 ILE A N 1
ATOM 1336 C CA . ILE A 1 175 ? -6.178 0.783 21.552 1.00 70.44 175 ILE A CA 1
ATOM 1337 C C . ILE A 1 175 ? -6.455 2.093 22.288 1.00 70.44 175 ILE A C 1
ATOM 1339 O O . ILE A 1 175 ? -7.104 2.983 21.735 1.00 70.44 175 ILE A O 1
ATOM 1343 N N . ALA A 1 176 ? -5.917 2.253 23.498 1.00 63.56 176 ALA A N 1
ATOM 1344 C CA . ALA A 1 176 ? -6.082 3.474 24.275 1.00 63.56 176 ALA A CA 1
ATOM 1345 C C . ALA A 1 176 ? -5.550 4.711 23.529 1.00 63.56 176 ALA A C 1
ATOM 1347 O O . ALA A 1 176 ? -6.205 5.753 23.523 1.00 63.56 176 ALA A O 1
ATOM 1348 N N . GLN A 1 177 ? -4.393 4.601 22.871 1.00 71.81 177 GLN A N 1
ATOM 1349 C CA . GLN A 1 177 ? -3.811 5.687 22.075 1.00 71.81 177 GLN A CA 1
ATOM 1350 C C . GLN A 1 177 ? -4.634 5.981 20.813 1.00 71.81 177 GLN A C 1
ATOM 1352 O O . GLN A 1 177 ? -4.920 7.144 20.525 1.00 71.81 177 GLN A O 1
ATOM 1357 N N . ALA A 1 178 ? -5.094 4.947 20.104 1.00 71.88 178 ALA A N 1
ATOM 1358 C CA . ALA A 1 178 ? -5.885 5.106 18.887 1.00 71.88 178 ALA A CA 1
ATOM 1359 C C . ALA A 1 178 ? -7.196 5.871 19.148 1.00 71.88 178 ALA A C 1
ATOM 1361 O O . ALA A 1 178 ? -7.557 6.771 18.384 1.00 71.88 178 ALA A O 1
ATOM 1362 N N . TYR A 1 179 ? -7.868 5.577 20.268 1.00 68.31 179 TYR A N 1
ATOM 1363 C CA . TYR A 1 179 ? -9.071 6.298 20.697 1.00 68.31 179 TYR A CA 1
ATOM 1364 C C . TYR A 1 179 ? -8.809 7.735 21.159 1.00 68.31 179 TYR A C 1
ATOM 1366 O O . TYR A 1 179 ? -9.710 8.568 21.089 1.00 68.31 179 TYR A O 1
ATOM 1374 N N . ARG A 1 180 ? -7.586 8.057 21.594 1.00 67.81 180 ARG A N 1
ATOM 1375 C CA . ARG A 1 180 ? -7.174 9.437 21.910 1.00 67.81 180 ARG A CA 1
ATOM 1376 C C . ARG A 1 180 ? -6.840 10.267 20.669 1.00 67.81 180 ARG A C 1
ATOM 1378 O O . ARG A 1 180 ? -6.508 11.439 20.808 1.00 67.81 180 ARG A O 1
ATOM 1385 N N . GLY A 1 181 ? -6.941 9.684 19.474 1.00 65.56 181 GLY A N 1
ATOM 1386 C CA . GLY A 1 181 ? -6.663 10.379 18.220 1.00 65.56 181 GLY A CA 1
ATOM 1387 C C . GLY A 1 181 ? -5.229 10.222 17.717 1.00 65.56 181 GLY A C 1
ATOM 1388 O O . GLY A 1 181 ? -4.867 10.902 16.762 1.00 65.56 181 GLY A O 1
ATOM 1389 N N . ASP A 1 182 ? -4.415 9.354 18.327 1.00 80.19 182 ASP A N 1
ATOM 1390 C CA . ASP A 1 182 ? -3.046 9.123 17.865 1.00 80.19 182 ASP A CA 1
ATOM 1391 C C . ASP A 1 182 ? -3.045 8.399 16.508 1.00 80.19 182 ASP A C 1
ATOM 1393 O O . ASP A 1 182 ? -3.456 7.239 16.397 1.00 80.19 182 ASP A O 1
ATOM 1397 N N . THR A 1 183 ? -2.590 9.091 15.460 1.00 85.88 183 THR A N 1
ATOM 1398 C CA . THR A 1 183 ? -2.623 8.596 14.076 1.00 85.88 183 THR A CA 1
ATOM 1399 C C . THR A 1 183 ? -1.826 7.300 13.910 1.00 85.88 183 THR A C 1
ATOM 1401 O O . THR A 1 183 ? -2.262 6.374 13.220 1.00 85.88 183 THR A O 1
ATOM 1404 N N . ALA A 1 184 ? -0.657 7.200 14.548 1.00 90.81 184 ALA A N 1
ATOM 1405 C CA . ALA A 1 184 ? 0.207 6.030 14.439 1.00 90.81 184 ALA A CA 1
ATOM 1406 C C . ALA A 1 184 ? -0.440 4.804 15.098 1.00 90.81 184 ALA A C 1
ATOM 1408 O O . ALA A 1 184 ? -0.433 3.710 14.526 1.00 90.81 184 ALA A O 1
ATOM 1409 N N . ALA A 1 185 ? -1.061 4.979 16.262 1.00 85.00 185 ALA A N 1
ATOM 1410 C CA . ALA A 1 185 ? -1.817 3.948 16.951 1.00 85.00 185 ALA A CA 1
ATOM 1411 C C . ALA A 1 185 ? -3.051 3.516 16.149 1.00 85.00 185 ALA A C 1
ATOM 1413 O O . ALA A 1 185 ? -3.298 2.317 16.031 1.00 85.00 185 ALA A O 1
ATOM 1414 N N . GLN A 1 186 ? -3.770 4.448 15.515 1.00 83.44 186 GLN A N 1
ATOM 1415 C CA . GLN A 1 186 ? -4.885 4.125 14.615 1.00 83.44 186 GLN A CA 1
ATOM 1416 C C . GLN A 1 186 ? -4.423 3.284 13.419 1.00 83.44 186 GLN A C 1
ATOM 1418 O O . GLN A 1 186 ? -5.031 2.261 13.105 1.00 83.44 186 GLN A O 1
ATOM 1423 N N . ILE A 1 187 ? -3.301 3.642 12.789 1.00 93.31 187 ILE A N 1
ATOM 1424 C CA . ILE A 1 187 ? -2.707 2.853 11.700 1.00 93.31 187 ILE A CA 1
ATOM 1425 C C . ILE A 1 187 ? -2.275 1.468 12.187 1.00 93.31 187 ILE A C 1
ATOM 1427 O O . ILE A 1 187 ? -2.495 0.471 11.491 1.00 93.31 187 ILE A O 1
ATOM 1431 N N . ARG A 1 188 ? -1.656 1.378 13.368 1.00 93.38 188 ARG A N 1
ATOM 1432 C CA . ARG A 1 188 ? -1.237 0.100 13.961 1.00 93.38 188 ARG A CA 1
ATOM 1433 C C . ARG A 1 188 ? -2.436 -0.789 14.256 1.00 93.38 188 ARG A C 1
ATOM 1435 O O . ARG A 1 188 ? -2.403 -1.961 13.893 1.00 93.38 188 ARG A O 1
ATOM 1442 N N . LEU A 1 189 ? -3.497 -0.233 14.833 1.00 84.31 189 LEU A N 1
ATOM 1443 C CA . LEU A 1 189 ? -4.725 -0.956 15.140 1.00 84.31 189 LEU A CA 1
ATOM 1444 C C . LEU A 1 189 ? -5.441 -1.416 13.866 1.00 84.31 189 LEU A C 1
ATOM 1446 O O . LEU A 1 189 ? -5.789 -2.588 13.748 1.00 84.31 189 LEU A O 1
ATOM 1450 N N . GLY A 1 190 ? -5.561 -0.544 12.862 1.00 87.94 190 GLY A N 1
ATOM 1451 C CA . GLY A 1 190 ? -6.095 -0.925 11.556 1.00 87.94 190 GLY A CA 1
ATOM 1452 C C . GLY A 1 190 ? -5.263 -2.021 10.883 1.00 87.94 190 GLY A C 1
ATOM 1453 O O . GLY A 1 190 ? -5.803 -2.967 10.318 1.00 87.94 190 GLY A O 1
ATOM 1454 N N . THR A 1 191 ? -3.933 -1.964 11.003 1.00 94.50 191 THR A N 1
ATOM 1455 C CA . THR A 1 191 ? -3.035 -3.010 10.483 1.00 94.50 191 THR A CA 1
ATOM 1456 C C . THR A 1 191 ? -3.187 -4.325 11.243 1.00 94.50 191 THR A C 1
ATOM 1458 O O . THR A 1 191 ? -3.132 -5.388 10.623 1.00 94.50 191 THR A O 1
ATOM 1461 N N . ALA A 1 192 ? -3.393 -4.267 12.560 1.00 85.12 192 ALA A N 1
ATOM 1462 C CA . ALA A 1 192 ? -3.653 -5.439 13.381 1.00 85.12 192 ALA A CA 1
ATOM 1463 C C . ALA A 1 192 ? -4.952 -6.128 12.946 1.00 85.12 192 ALA A C 1
ATOM 1465 O O . ALA A 1 192 ? -4.913 -7.316 12.638 1.00 85.12 192 ALA A O 1
ATOM 1466 N N . TYR A 1 193 ? -6.046 -5.380 12.774 1.00 83.06 193 TYR A N 1
ATOM 1467 C CA . TYR A 1 193 ? -7.289 -5.920 12.215 1.00 83.06 193 TYR A CA 1
ATOM 1468 C C . TYR A 1 193 ? -7.119 -6.432 10.780 1.00 83.06 193 TYR A C 1
ATOM 1470 O O . TYR A 1 193 ? -7.632 -7.491 10.448 1.00 83.06 193 TYR A O 1
ATOM 1478 N N . LYS A 1 194 ? -6.334 -5.764 9.926 1.00 88.44 194 LYS A N 1
ATOM 1479 C CA . LYS A 1 194 ? -6.071 -6.246 8.556 1.00 88.44 194 LYS A CA 1
ATOM 1480 C C . LYS A 1 194 ? -5.354 -7.602 8.530 1.00 88.44 194 LYS A C 1
ATOM 1482 O O . LYS A 1 194 ? -5.541 -8.373 7.594 1.00 88.44 194 LYS A O 1
ATOM 1487 N N . LYS A 1 195 ? -4.494 -7.885 9.512 1.00 85.69 195 LYS A N 1
ATOM 1488 C CA . LYS A 1 195 ? -3.624 -9.075 9.532 1.00 85.69 195 LYS A CA 1
ATOM 1489 C C . LYS A 1 195 ? -4.042 -10.153 10.537 1.00 85.69 195 LYS A C 1
ATOM 1491 O O . LYS A 1 195 ? -3.415 -11.204 10.546 1.00 85.69 195 LYS A O 1
ATOM 1496 N N . GLY A 1 196 ? -5.031 -9.891 11.391 1.00 73.31 196 GLY A N 1
ATOM 1497 C CA . GLY A 1 196 ? -5.313 -10.737 12.556 1.00 73.31 196 GLY A CA 1
ATOM 1498 C C . GLY A 1 196 ? -4.170 -10.732 13.587 1.00 73.31 196 GLY A C 1
ATOM 1499 O O . GLY A 1 196 ? -3.782 -11.768 14.121 1.00 73.31 196 GLY A O 1
ATOM 1500 N N . GLY A 1 197 ? -3.534 -9.574 13.792 1.00 74.12 197 GLY A N 1
ATOM 1501 C CA . GLY A 1 197 ? -2.382 -9.414 14.686 1.00 74.12 197 GLY A CA 1
ATOM 1502 C C . GLY A 1 197 ? -2.776 -9.241 16.154 1.00 74.12 197 GLY A C 1
ATOM 1503 O O . GLY A 1 197 ? -3.896 -8.845 16.456 1.00 74.12 197 GLY A O 1
ATOM 1504 N N . TYR A 1 198 ? -1.839 -9.490 17.077 1.00 64.25 198 TYR A N 1
ATOM 1505 C CA . TYR A 1 198 ? -2.063 -9.376 18.531 1.00 64.25 198 TYR A CA 1
ATOM 1506 C C . TYR A 1 198 ? -3.242 -10.229 19.047 1.00 64.25 198 TYR A C 1
ATOM 1508 O O . TYR A 1 198 ? -3.859 -9.884 20.047 1.00 64.25 198 TYR A O 1
ATOM 1516 N N . GLY A 1 199 ? -3.573 -11.315 18.335 1.00 61.19 199 GLY A N 1
ATOM 1517 C CA . GLY A 1 199 ? -4.734 -12.179 18.583 1.00 61.19 199 GLY A CA 1
ATOM 1518 C C . GLY A 1 199 ? -6.094 -11.521 18.366 1.00 61.19 199 GLY A C 1
ATOM 1519 O O . GLY A 1 199 ? -7.109 -12.077 18.774 1.00 61.19 199 GLY A O 1
ATOM 1520 N N . LEU A 1 200 ? -6.129 -10.365 17.699 1.00 63.84 200 LEU A N 1
ATOM 1521 C CA . LEU A 1 200 ? -7.351 -9.884 17.077 1.00 63.84 200 LEU A CA 1
ATOM 1522 C C . LEU A 1 200 ? -7.715 -10.804 15.919 1.00 63.84 200 LEU A C 1
ATOM 1524 O O . LEU A 1 200 ? -6.849 -11.249 15.163 1.00 63.84 200 LEU A O 1
ATOM 1528 N N . THR A 1 201 ? -9.008 -11.024 15.731 1.00 62.69 201 THR A N 1
ATOM 1529 C CA . THR A 1 201 ? -9.489 -11.629 14.495 1.00 62.69 201 THR A CA 1
ATOM 1530 C C . THR A 1 201 ? -9.279 -10.660 13.335 1.00 62.69 201 THR A C 1
ATOM 1532 O O . THR A 1 201 ? -9.399 -9.442 13.493 1.00 62.69 201 THR A O 1
ATOM 1535 N N . GLN A 1 202 ? -8.965 -11.196 12.157 1.00 79.62 202 GLN A N 1
ATOM 1536 C CA . GLN A 1 202 ? -8.901 -10.388 10.952 1.00 79.62 202 GLN A CA 1
ATOM 1537 C C . GLN A 1 202 ? -10.273 -9.769 10.638 1.00 79.62 202 GLN A C 1
ATOM 1539 O O . GLN A 1 202 ? -11.253 -10.484 10.449 1.00 79.62 202 GLN A O 1
ATOM 1544 N N . ASP A 1 203 ? -10.319 -8.442 10.538 1.00 76.50 203 ASP A N 1
ATOM 1545 C CA . ASP A 1 203 ? -11.508 -7.679 10.163 1.00 76.50 203 ASP A CA 1
ATOM 1546 C C . ASP A 1 203 ? -11.114 -6.495 9.273 1.00 76.50 203 ASP A C 1
ATOM 1548 O O . ASP A 1 203 ? -10.627 -5.451 9.717 1.00 76.50 203 ASP A O 1
ATOM 1552 N N . TYR A 1 204 ? -11.346 -6.647 7.975 1.00 76.38 204 TYR A N 1
ATOM 1553 C CA . TYR A 1 204 ? -11.018 -5.615 7.001 1.00 76.38 204 TYR A CA 1
ATOM 1554 C C . TYR A 1 204 ? -11.917 -4.377 7.083 1.00 76.38 204 TYR A C 1
ATOM 1556 O O . TYR A 1 204 ? -11.470 -3.277 6.758 1.00 76.38 204 TYR A O 1
ATOM 1564 N N . LYS A 1 205 ? -13.167 -4.520 7.540 1.00 77.12 205 LYS A N 1
ATOM 1565 C CA . LYS A 1 205 ? -14.084 -3.382 7.696 1.00 77.12 205 LYS A CA 1
ATOM 1566 C C . LYS A 1 205 ? -13.636 -2.512 8.859 1.00 77.12 205 LYS A C 1
ATOM 1568 O O . LYS A 1 205 ? -13.617 -1.286 8.746 1.00 77.12 205 LYS A O 1
ATOM 1573 N N . LEU A 1 206 ? -13.227 -3.133 9.961 1.00 76.31 206 LEU A N 1
ATOM 1574 C CA . LEU A 1 206 ? -12.693 -2.408 11.105 1.00 76.31 206 LEU A CA 1
ATOM 1575 C C . LEU A 1 206 ? -11.315 -1.813 10.792 1.00 76.31 206 LEU A C 1
ATOM 1577 O O . LEU A 1 206 ? -11.057 -0.663 11.145 1.00 76.31 206 LEU A O 1
ATOM 1581 N N . ALA A 1 207 ? -10.475 -2.524 10.032 1.00 81.12 207 ALA A N 1
ATOM 1582 C CA . ALA A 1 207 ? -9.239 -1.966 9.489 1.00 81.12 207 ALA A CA 1
ATOM 1583 C C . ALA A 1 207 ? -9.492 -0.691 8.666 1.00 81.12 207 ALA A C 1
ATOM 1585 O O . ALA A 1 207 ? -8.866 0.337 8.925 1.00 81.12 207 ALA A O 1
ATOM 1586 N N . MET A 1 208 ? -10.455 -0.733 7.734 1.00 81.25 208 MET A N 1
ATOM 1587 C CA . MET A 1 208 ? -10.865 0.422 6.928 1.00 81.25 208 MET A CA 1
ATOM 1588 C C . MET A 1 208 ? -11.295 1.602 7.806 1.00 81.25 208 MET A C 1
ATOM 1590 O O . MET A 1 208 ? -10.812 2.715 7.608 1.00 81.25 208 MET A O 1
ATOM 1594 N N . LYS A 1 209 ? -12.148 1.368 8.816 1.00 79.19 209 LYS A N 1
ATOM 1595 C CA . LYS A 1 209 ? -12.592 2.417 9.754 1.00 79.19 209 LYS A CA 1
ATOM 1596 C C . LYS A 1 209 ? -11.407 3.109 10.439 1.00 79.19 209 LYS A C 1
ATOM 1598 O O . LYS A 1 209 ? -11.362 4.337 10.483 1.00 79.19 209 LYS A O 1
ATOM 1603 N N . TRP A 1 210 ? -10.436 2.342 10.934 1.00 81.00 210 TRP A N 1
ATOM 1604 C CA . TRP A 1 210 ? -9.257 2.900 11.604 1.00 81.00 210 TRP A CA 1
ATOM 1605 C C . TRP A 1 210 ? -8.345 3.678 10.658 1.00 81.00 210 TRP A C 1
ATOM 1607 O O . TRP A 1 210 ? -7.869 4.753 11.021 1.00 81.00 210 TRP A O 1
ATOM 1617 N N . PHE A 1 211 ? -8.13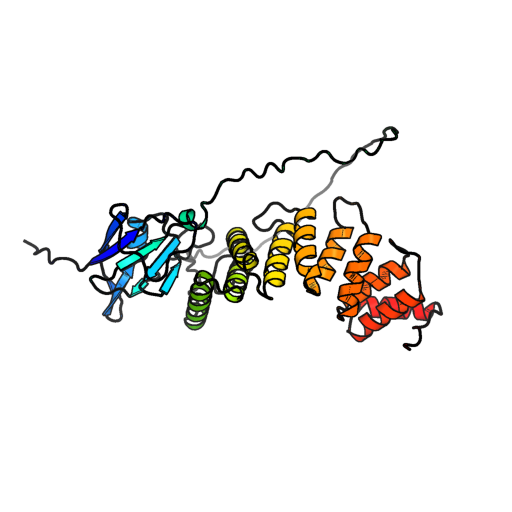7 3.197 9.431 1.00 86.88 211 PHE A N 1
ATOM 1618 C CA . PHE A 1 211 ? -7.374 3.958 8.443 1.00 86.88 211 PHE A CA 1
ATOM 1619 C C . PHE A 1 211 ? -8.096 5.247 8.027 1.00 86.88 211 PHE A C 1
ATOM 1621 O O . PHE A 1 211 ? -7.452 6.286 7.906 1.00 86.88 211 PHE A O 1
ATOM 1628 N N . LEU A 1 212 ? -9.424 5.219 7.871 1.00 81.62 212 LEU A N 1
ATOM 1629 C CA . LEU A 1 212 ? -10.225 6.412 7.581 1.00 81.62 212 LEU A CA 1
ATOM 1630 C C . LEU A 1 212 ? -10.189 7.439 8.717 1.00 81.62 212 LEU A C 1
ATOM 1632 O O . LEU A 1 212 ? -10.245 8.640 8.461 1.00 81.62 212 LEU A O 1
ATOM 1636 N N . LEU A 1 213 ? -10.092 6.994 9.970 1.00 78.12 213 LEU A N 1
ATOM 1637 C CA . LEU A 1 213 ? -9.889 7.898 11.098 1.00 78.12 213 LEU A CA 1
ATOM 1638 C C . LEU A 1 213 ? -8.497 8.546 11.037 1.00 78.12 213 LEU A C 1
ATOM 1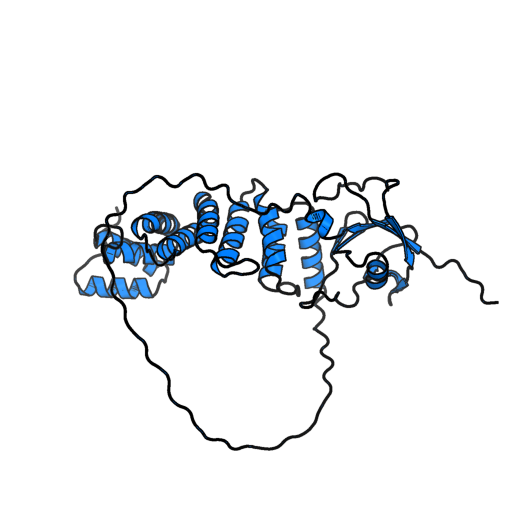640 O O . LEU A 1 213 ? -8.391 9.763 11.173 1.00 78.12 213 LEU A O 1
ATOM 1644 N N . ALA A 1 214 ? -7.468 7.756 10.719 1.00 85.50 214 ALA A N 1
ATOM 1645 C CA . ALA A 1 214 ? -6.090 8.226 10.617 1.00 85.50 214 ALA A CA 1
ATOM 1646 C C . ALA A 1 214 ? -5.870 9.257 9.495 1.00 85.50 214 ALA A C 1
ATOM 1648 O O . ALA A 1 214 ? -5.067 10.168 9.657 1.00 85.50 214 ALA A O 1
ATOM 1649 N N . VAL A 1 215 ? -6.594 9.184 8.370 1.00 83.19 215 VAL A N 1
ATOM 1650 C CA . VAL A 1 215 ? -6.443 10.182 7.285 1.00 83.19 215 VAL A CA 1
ATOM 1651 C C . VAL A 1 215 ? -7.089 11.537 7.587 1.00 83.19 215 VAL A C 1
ATOM 1653 O O . VAL A 1 215 ? -6.847 12.496 6.852 1.00 83.19 215 VAL A O 1
ATOM 1656 N N . LYS A 1 216 ? -7.909 11.650 8.643 1.00 76.06 216 LYS A N 1
ATOM 1657 C CA . LYS A 1 216 ? -8.523 12.930 9.044 1.00 76.06 216 LYS A CA 1
ATOM 1658 C C . LYS A 1 216 ? -7.521 13.885 9.697 1.00 76.06 216 LYS A C 1
ATOM 1660 O O . LYS A 1 216 ? -7.811 15.075 9.813 1.00 76.06 216 LYS A O 1
ATOM 1665 N N . THR A 1 217 ? -6.360 13.394 10.122 1.00 67.94 217 THR A N 1
ATOM 1666 C CA . THR A 1 217 ? -5.308 14.212 10.731 1.00 67.94 217 THR A CA 1
ATOM 1667 C C . THR A 1 217 ? -4.349 14.737 9.652 1.00 67.94 217 THR A C 1
ATOM 1669 O O . THR A 1 217 ? -4.123 14.098 8.624 1.00 67.94 217 THR A O 1
ATOM 1672 N N . LYS A 1 218 ? -3.774 15.932 9.846 1.00 68.25 218 LYS A N 1
ATOM 1673 C CA . LYS A 1 218 ? -2.773 16.522 8.925 1.00 68.25 218 LYS A CA 1
ATOM 1674 C C . LYS A 1 218 ? -1.337 16.068 9.239 1.00 68.25 218 LYS A C 1
ATOM 1676 O O . LYS A 1 218 ? -0.396 16.830 9.065 1.00 68.25 218 LYS A O 1
ATOM 1681 N N . ASP A 1 219 ? -1.197 14.857 9.763 1.00 74.75 219 ASP A N 1
ATOM 1682 C CA . ASP A 1 219 ? 0.070 14.283 10.219 1.00 74.75 219 ASP A CA 1
ATOM 1683 C C . ASP A 1 219 ? 0.845 13.633 9.053 1.00 74.75 219 ASP A C 1
ATOM 1685 O O . ASP A 1 219 ? 0.254 13.191 8.067 1.00 74.75 219 ASP A O 1
ATOM 1689 N N . GLU A 1 220 ? 2.165 13.513 9.191 1.00 72.50 220 GLU A N 1
ATOM 1690 C CA . GLU A 1 220 ? 3.077 12.816 8.271 1.00 72.50 220 GLU A CA 1
ATOM 1691 C C . GLU A 1 220 ? 2.651 11.355 8.027 1.00 72.50 220 GLU A C 1
ATOM 1693 O O . GLU A 1 220 ? 2.883 10.774 6.964 1.00 72.50 220 GLU A O 1
ATOM 1698 N N . ASN A 1 221 ? 1.954 10.759 8.997 1.00 81.06 221 ASN A N 1
ATOM 1699 C CA . ASN A 1 221 ? 1.431 9.399 8.920 1.00 81.06 221 ASN A CA 1
ATOM 1700 C C . ASN A 1 221 ? 0.244 9.224 7.952 1.00 81.06 221 ASN A C 1
ATOM 1702 O O . ASN A 1 221 ? -0.124 8.086 7.633 1.00 81.06 221 ASN A O 1
ATOM 1706 N N . ASN A 1 222 ? -0.344 10.312 7.446 1.00 86.56 222 ASN A N 1
ATOM 1707 C CA . ASN A 1 222 ? -1.519 10.266 6.573 1.00 86.56 222 ASN A CA 1
ATOM 1708 C C . ASN A 1 222 ? -1.257 9.420 5.309 1.00 86.56 222 ASN A C 1
ATOM 1710 O O . ASN A 1 222 ? -2.056 8.546 4.964 1.00 86.56 222 ASN A O 1
ATOM 1714 N N . ALA A 1 223 ? -0.076 9.548 4.692 1.00 93.06 223 ALA A N 1
ATOM 1715 C CA . ALA A 1 223 ? 0.311 8.751 3.523 1.00 93.06 223 ALA A CA 1
ATOM 1716 C C . ALA A 1 223 ? 0.332 7.226 3.781 1.00 93.06 223 ALA A C 1
ATOM 1718 O O . ALA A 1 223 ? 0.064 6.430 2.872 1.00 93.06 223 ALA A O 1
ATOM 1719 N N . ILE A 1 224 ? 0.642 6.785 5.010 1.00 94.75 224 ILE A N 1
ATOM 1720 C CA . ILE A 1 224 ? 0.602 5.361 5.386 1.00 94.75 224 ILE A CA 1
ATOM 1721 C C . ILE A 1 224 ? -0.847 4.871 5.421 1.00 94.75 224 ILE A C 1
ATOM 1723 O O . ILE A 1 224 ? -1.154 3.828 4.839 1.00 94.75 224 ILE A O 1
ATOM 1727 N N . ALA A 1 225 ? -1.731 5.618 6.087 1.00 93.38 225 ALA A N 1
ATOM 1728 C CA . ALA A 1 225 ? -3.147 5.281 6.183 1.00 93.38 225 ALA A CA 1
ATOM 1729 C C . ALA A 1 225 ? -3.804 5.238 4.795 1.00 93.38 225 ALA A C 1
ATOM 1731 O O . ALA A 1 225 ? -4.444 4.246 4.454 1.00 93.38 225 ALA A O 1
ATOM 1732 N N . GLN A 1 226 ? -3.543 6.239 3.953 1.00 95.69 226 GLN A N 1
ATOM 1733 C CA . GLN A 1 226 ? -4.008 6.285 2.563 1.00 95.69 226 GLN A CA 1
ATOM 1734 C C . GLN A 1 226 ? -3.543 5.071 1.747 1.00 95.69 226 GLN A C 1
ATOM 1736 O O . GLN A 1 226 ? -4.348 4.450 1.061 1.00 95.69 226 GLN A O 1
ATOM 1741 N N . SER A 1 227 ? -2.274 4.664 1.872 1.00 97.19 227 SER A N 1
ATOM 1742 C CA . SER A 1 227 ? -1.768 3.460 1.186 1.00 97.19 227 SER A CA 1
ATOM 1743 C C . SER A 1 227 ? -2.451 2.177 1.658 1.00 97.19 227 SER A C 1
ATOM 1745 O O . SER A 1 227 ? -2.615 1.234 0.887 1.00 97.19 227 SER A O 1
ATOM 1747 N N . ASN A 1 228 ? -2.811 2.111 2.941 1.00 96.94 228 ASN A N 1
ATOM 1748 C CA . ASN A 1 228 ? -3.536 0.972 3.482 1.00 96.94 228 ASN A CA 1
ATOM 1749 C C . ASN A 1 228 ? -4.985 0.938 2.982 1.00 96.94 228 ASN A C 1
ATOM 1751 O O . ASN A 1 228 ? -5.444 -0.142 2.627 1.00 96.94 228 ASN A O 1
ATOM 1755 N N . ILE A 1 229 ? -5.667 2.085 2.896 1.00 94.06 229 ILE A N 1
ATOM 1756 C CA . ILE A 1 229 ? -7.004 2.192 2.284 1.00 94.06 229 ILE A CA 1
ATOM 1757 C C . ILE A 1 229 ? -6.949 1.748 0.820 1.00 94.06 229 ILE A C 1
ATOM 1759 O O . ILE A 1 229 ? -7.740 0.904 0.409 1.00 94.06 229 ILE A O 1
ATOM 1763 N N . ALA A 1 230 ? -5.971 2.251 0.063 1.00 97.38 230 ALA A N 1
ATOM 1764 C CA . ALA A 1 230 ? -5.762 1.876 -1.332 1.00 97.38 230 ALA A CA 1
ATOM 1765 C C . ALA A 1 230 ? -5.603 0.358 -1.504 1.00 97.38 230 ALA A C 1
ATOM 1767 O O . ALA A 1 230 ? -6.253 -0.246 -2.349 1.00 97.38 230 ALA A O 1
ATOM 1768 N N . SER A 1 231 ? -4.802 -0.272 -0.641 1.00 97.38 231 SER A N 1
ATOM 1769 C CA . SER A 1 231 ? -4.582 -1.722 -0.648 1.00 97.38 231 SER A CA 1
ATOM 1770 C C . SER A 1 231 ? -5.858 -2.522 -0.362 1.00 97.38 231 SER A C 1
ATOM 1772 O O . SER A 1 231 ? -6.021 -3.605 -0.924 1.00 97.38 231 SER A O 1
ATOM 1774 N N . LEU A 1 232 ? -6.767 -2.009 0.479 1.00 93.06 232 LEU A N 1
ATOM 1775 C CA . LEU A 1 232 ? -8.056 -2.660 0.731 1.00 93.06 232 LEU A CA 1
ATOM 1776 C C . LEU A 1 232 ? -8.949 -2.634 -0.517 1.00 93.06 232 LEU A C 1
ATOM 1778 O O . LEU A 1 232 ? -9.547 -3.658 -0.840 1.00 93.06 232 LEU A O 1
ATOM 1782 N N . TYR A 1 233 ? -8.982 -1.515 -1.249 1.00 94.12 233 TYR A N 1
ATOM 1783 C CA . TYR A 1 233 ? -9.681 -1.421 -2.536 1.00 94.12 233 TYR A CA 1
ATOM 1784 C C . TYR A 1 233 ? -9.034 -2.285 -3.626 1.00 94.12 233 TYR A C 1
ATOM 1786 O O . TYR A 1 233 ? -9.748 -2.995 -4.329 1.00 94.12 233 TYR A O 1
ATOM 1794 N N . GLU A 1 234 ? -7.697 -2.298 -3.720 1.00 94.75 234 GLU A N 1
ATOM 1795 C CA . GLU A 1 234 ? -6.931 -3.106 -4.690 1.00 94.75 234 GLU A CA 1
ATOM 1796 C C . GLU A 1 234 ? -7.286 -4.597 -4.582 1.00 94.75 234 GLU A C 1
ATOM 1798 O O . GLU A 1 234 ? -7.375 -5.288 -5.594 1.00 94.75 234 GLU A O 1
ATOM 1803 N N . HIS A 1 235 ? -7.536 -5.095 -3.365 1.00 93.75 235 HIS A N 1
ATOM 1804 C CA . HIS A 1 235 ? -7.788 -6.516 -3.099 1.00 93.75 235 HIS A CA 1
ATOM 1805 C C . HIS A 1 235 ? -9.251 -6.851 -2.760 1.00 93.75 235 HIS A C 1
ATOM 1807 O O . HIS A 1 235 ? -9.539 -8.003 -2.444 1.00 93.75 235 HIS A O 1
ATOM 1813 N N . GLY A 1 236 ? -10.169 -5.877 -2.758 1.00 88.56 236 GLY A N 1
ATOM 1814 C CA . GLY A 1 236 ? -11.560 -6.099 -2.334 1.00 88.56 236 GLY A CA 1
ATOM 1815 C C . GLY A 1 236 ? -11.698 -6.581 -0.883 1.00 88.56 236 GLY A C 1
ATOM 1816 O O . GLY A 1 236 ? -12.554 -7.401 -0.550 1.00 88.56 236 GLY A O 1
ATOM 1817 N N . GLN A 1 237 ? -10.812 -6.121 -0.002 1.00 87.19 237 GLN A N 1
ATOM 1818 C CA . GLN A 1 237 ? -10.752 -6.547 1.393 1.00 87.19 237 GLN A CA 1
ATOM 1819 C C . GLN A 1 237 ? -11.627 -5.642 2.260 1.00 87.19 237 GLN A C 1
ATOM 1821 O O . GLN A 1 237 ? -11.265 -4.510 2.572 1.00 87.19 237 GLN A O 1
ATOM 1826 N N . GLY A 1 238 ? -12.800 -6.139 2.663 1.00 75.56 238 GLY A N 1
ATOM 1827 C CA . GLY A 1 238 ? -13.762 -5.376 3.476 1.00 75.56 238 GLY A CA 1
ATOM 1828 C C . GLY A 1 238 ? -14.537 -4.301 2.706 1.00 75.56 238 GLY A C 1
ATOM 1829 O O . GLY A 1 238 ? -15.443 -3.692 3.271 1.00 75.56 238 GLY A O 1
ATOM 1830 N N . VAL A 1 239 ? -14.217 -4.119 1.426 1.00 79.06 239 VAL A N 1
ATOM 1831 C CA . VAL A 1 239 ? -14.881 -3.257 0.443 1.00 79.06 239 VAL A CA 1
ATOM 1832 C C . VAL A 1 239 ? -14.969 -4.003 -0.887 1.00 79.06 239 VAL A C 1
ATOM 1834 O O . VAL A 1 239 ? -14.258 -4.985 -1.085 1.00 79.06 239 VAL A O 1
ATOM 1837 N N . VAL A 1 240 ? -15.836 -3.564 -1.799 1.00 82.69 240 VAL A N 1
ATOM 1838 C CA . VAL A 1 240 ? -15.832 -4.091 -3.173 1.00 82.69 240 VAL A CA 1
ATOM 1839 C C . VAL A 1 240 ? -14.501 -3.719 -3.828 1.00 82.69 240 VAL A C 1
ATOM 1841 O O . VAL A 1 240 ? -14.009 -2.609 -3.626 1.00 82.69 240 VAL A O 1
ATOM 1844 N N . GLN A 1 241 ? -13.899 -4.658 -4.562 1.00 89.06 241 GLN A N 1
ATOM 1845 C CA . GLN A 1 241 ? -12.653 -4.398 -5.277 1.00 89.06 241 GLN A CA 1
ATOM 1846 C C . GLN A 1 241 ? -12.868 -3.286 -6.305 1.00 89.06 241 GLN A C 1
ATOM 1848 O O . GLN A 1 241 ? -13.781 -3.375 -7.124 1.00 89.06 241 GLN A O 1
ATOM 1853 N N . ASP A 1 242 ? -12.016 -2.266 -6.264 1.00 86.62 242 ASP A N 1
ATOM 1854 C CA . ASP A 1 242 ? -12.097 -1.118 -7.164 1.00 86.62 242 ASP A CA 1
ATOM 1855 C C . ASP A 1 242 ? -10.693 -0.551 -7.409 1.00 86.62 242 ASP A C 1
ATOM 1857 O O . ASP A 1 242 ? -10.073 0.067 -6.540 1.00 86.62 242 ASP A O 1
ATOM 1861 N N . MET A 1 243 ? -10.170 -0.785 -8.614 1.00 90.88 243 MET A N 1
ATOM 1862 C CA . MET A 1 243 ? -8.833 -0.330 -9.000 1.00 90.88 243 MET A CA 1
ATOM 1863 C C . MET A 1 243 ? -8.756 1.187 -9.203 1.00 90.88 243 MET A C 1
ATOM 1865 O O . MET A 1 243 ? -7.677 1.762 -9.045 1.00 90.88 243 MET A O 1
ATOM 1869 N N . SER A 1 244 ? -9.877 1.842 -9.519 1.00 90.50 244 SER A N 1
ATOM 1870 C CA . SER A 1 244 ? -9.944 3.298 -9.666 1.00 90.50 244 SER A CA 1
ATOM 1871 C C . SER A 1 244 ? -9.878 3.973 -8.300 1.00 90.50 244 SER A C 1
ATOM 1873 O O . SER A 1 244 ? -9.085 4.896 -8.104 1.00 90.50 244 SER A O 1
ATOM 1875 N N . GLU A 1 245 ? -10.617 3.462 -7.314 1.00 90.44 245 GLU A N 1
ATOM 1876 C CA . GLU A 1 245 ? -10.501 3.924 -5.927 1.00 90.44 245 GLU A CA 1
ATOM 1877 C C . GLU A 1 245 ? -9.125 3.611 -5.334 1.00 90.44 245 GLU A C 1
ATOM 1879 O O . GLU A 1 245 ? -8.510 4.476 -4.702 1.00 90.44 245 GLU A O 1
ATOM 1884 N N . ALA A 1 246 ? -8.579 2.418 -5.590 1.00 94.75 246 ALA A N 1
ATOM 1885 C CA . ALA A 1 246 ? -7.216 2.089 -5.183 1.00 94.75 246 ALA A CA 1
ATOM 1886 C C . ALA A 1 246 ? -6.204 3.100 -5.749 1.00 94.75 246 ALA A C 1
ATOM 1888 O O . ALA A 1 246 ? -5.394 3.645 -4.994 1.00 94.75 246 ALA A O 1
ATOM 1889 N N . LEU A 1 247 ? -6.286 3.412 -7.049 1.00 94.75 247 LEU A N 1
ATOM 1890 C CA . LEU A 1 247 ? -5.437 4.424 -7.678 1.00 94.75 247 LEU A CA 1
ATOM 1891 C C . LEU A 1 247 ? -5.611 5.795 -7.015 1.00 94.75 247 LEU A C 1
ATOM 1893 O O . LEU A 1 247 ? -4.608 6.414 -6.663 1.00 94.75 247 LEU A O 1
ATOM 1897 N N . ASN A 1 248 ? -6.846 6.252 -6.794 1.00 94.81 248 ASN A N 1
ATOM 1898 C CA . ASN A 1 248 ? -7.125 7.544 -6.161 1.00 94.81 248 ASN A CA 1
ATOM 1899 C C . ASN A 1 248 ? -6.435 7.671 -4.794 1.00 94.81 248 ASN A C 1
ATOM 1901 O O . ASN A 1 248 ? -5.808 8.691 -4.493 1.00 94.81 248 ASN A O 1
ATOM 1905 N N . TRP A 1 249 ? -6.510 6.633 -3.961 1.00 95.00 249 TRP A N 1
ATOM 1906 C CA . TRP A 1 249 ? -5.855 6.626 -2.652 1.00 95.00 249 TRP A CA 1
ATOM 1907 C C . TRP A 1 249 ? -4.332 6.487 -2.741 1.00 95.00 249 TRP A C 1
ATOM 1909 O O . TRP A 1 249 ?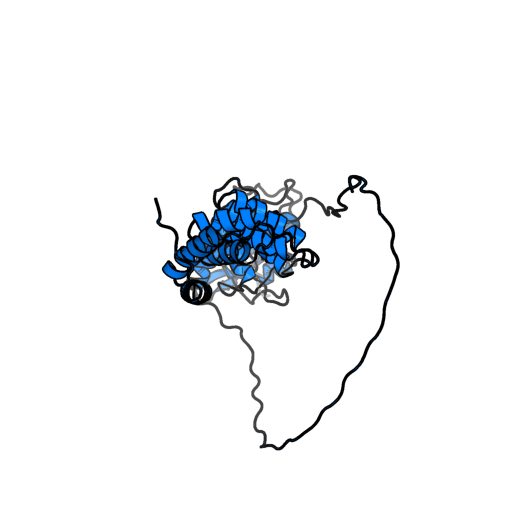 -3.618 7.151 -1.984 1.00 95.00 249 TRP A O 1
ATOM 1919 N N . TYR A 1 250 ? -3.815 5.684 -3.676 1.00 97.56 250 TYR A N 1
ATOM 1920 C CA . TYR A 1 250 ? -2.374 5.596 -3.906 1.00 97.56 250 TYR A CA 1
ATOM 1921 C C . TYR A 1 250 ? -1.786 6.915 -4.397 1.00 97.56 250 TYR A C 1
ATOM 1923 O O . TYR A 1 250 ? -0.727 7.295 -3.908 1.00 97.56 250 TYR A O 1
ATOM 1931 N N . VAL A 1 251 ? -2.465 7.644 -5.287 1.00 96.50 251 VAL A N 1
ATOM 1932 C CA . VAL A 1 251 ? -2.023 8.963 -5.767 1.00 96.50 251 VAL A CA 1
ATOM 1933 C C . VAL A 1 251 ? -1.904 9.949 -4.607 1.00 96.50 251 VAL A C 1
ATOM 1935 O O . VAL A 1 251 ? -0.840 10.541 -4.439 1.00 96.50 251 VAL A O 1
ATOM 1938 N N . LYS A 1 252 ? -2.914 10.042 -3.730 1.00 94.69 252 LYS A N 1
ATOM 1939 C CA . LYS A 1 252 ? -2.856 10.909 -2.534 1.00 94.69 252 LYS A CA 1
ATOM 1940 C C . LYS A 1 252 ? -1.633 10.614 -1.655 1.00 94.69 252 LYS A C 1
ATOM 1942 O O . LYS A 1 252 ? -0.971 11.533 -1.168 1.00 94.69 252 LYS A O 1
ATOM 1947 N N . ALA A 1 253 ? -1.305 9.334 -1.469 1.00 95.94 253 ALA A N 1
ATOM 1948 C CA . ALA A 1 253 ? -0.141 8.923 -0.686 1.00 95.94 253 ALA A CA 1
ATOM 1949 C C . ALA A 1 253 ? 1.181 9.156 -1.437 1.00 95.94 253 ALA A C 1
ATOM 1951 O O . ALA A 1 253 ? 2.199 9.502 -0.836 1.00 95.94 253 ALA A O 1
ATOM 1952 N N . ALA A 1 254 ? 1.174 8.967 -2.755 1.00 96.56 254 ALA A N 1
ATOM 1953 C CA . ALA A 1 254 ? 2.319 9.130 -3.636 1.00 96.56 254 ALA A CA 1
ATOM 1954 C C . ALA A 1 254 ? 2.746 10.599 -3.777 1.00 96.56 254 ALA A C 1
ATOM 1956 O O . ALA A 1 254 ? 3.945 10.887 -3.855 1.00 96.56 254 ALA A O 1
ATOM 1957 N N . GLU A 1 255 ? 1.781 11.520 -3.779 1.00 95.25 255 GLU A N 1
ATOM 1958 C CA . GLU A 1 255 ? 1.993 12.973 -3.778 1.00 95.25 255 GLU A CA 1
ATOM 1959 C C . GLU A 1 255 ? 2.675 13.463 -2.498 1.00 95.25 255 GLU A C 1
ATOM 1961 O O . GLU A 1 255 ? 3.461 14.403 -2.544 1.00 95.25 255 GLU A O 1
ATOM 1966 N N . GLN A 1 256 ? 2.480 12.757 -1.383 1.00 93.94 256 GLN A N 1
ATOM 1967 C CA . GLN A 1 256 ? 3.210 12.973 -0.127 1.00 93.94 256 GLN A CA 1
ATOM 1968 C C . GLN A 1 256 ? 4.598 12.303 -0.112 1.00 93.94 256 GLN A C 1
ATOM 1970 O O . GLN A 1 256 ? 5.220 12.164 0.936 1.00 93.94 256 GLN A O 1
ATOM 1975 N N . GLY A 1 257 ? 5.093 11.843 -1.264 1.00 94.00 257 GLY A N 1
ATOM 1976 C CA . GLY A 1 257 ? 6.445 11.301 -1.408 1.00 94.00 257 GLY A CA 1
ATOM 1977 C C . GLY A 1 257 ? 6.596 9.826 -1.034 1.00 94.00 257 GLY A C 1
ATOM 1978 O O . GLY A 1 257 ? 7.691 9.279 -1.152 1.00 94.00 257 GLY A O 1
ATOM 1979 N N . ARG A 1 258 ? 5.524 9.132 -0.627 1.00 94.94 258 ARG A N 1
ATOM 1980 C CA . ARG A 1 258 ? 5.626 7.735 -0.189 1.00 94.94 258 ARG A CA 1
ATOM 1981 C C . ARG A 1 258 ? 5.998 6.807 -1.347 1.00 94.94 258 ARG A C 1
ATOM 1983 O O . ARG A 1 258 ? 5.172 6.490 -2.200 1.00 94.94 258 ARG A O 1
ATOM 1990 N N . VAL A 1 259 ? 7.221 6.284 -1.302 1.00 97.25 259 VAL A N 1
ATOM 1991 C CA . VAL A 1 259 ? 7.833 5.439 -2.343 1.00 97.25 259 VAL A CA 1
ATOM 1992 C C . VAL A 1 259 ? 6.953 4.259 -2.770 1.00 97.25 259 VAL A C 1
ATOM 1994 O O . VAL A 1 259 ? 6.702 4.065 -3.957 1.00 97.25 259 VAL A O 1
ATOM 1997 N N . LEU A 1 260 ? 6.446 3.473 -1.812 1.00 96.38 260 LEU A N 1
ATOM 1998 C CA . LEU A 1 260 ? 5.596 2.317 -2.131 1.00 96.38 260 LEU A CA 1
ATOM 1999 C C . LEU A 1 260 ? 4.264 2.727 -2.771 1.00 96.38 260 LEU A C 1
ATOM 2001 O O . LEU A 1 260 ? 3.749 1.996 -3.609 1.00 96.38 260 LEU A O 1
ATOM 2005 N N . ALA A 1 261 ? 3.720 3.891 -2.404 1.00 97.31 261 ALA A N 1
ATOM 2006 C CA . ALA A 1 261 ? 2.495 4.402 -3.007 1.00 97.31 261 ALA A CA 1
ATOM 2007 C C . ALA A 1 261 ? 2.734 4.904 -4.433 1.00 97.31 261 ALA A C 1
ATOM 2009 O O . ALA A 1 261 ? 1.903 4.668 -5.296 1.00 97.31 261 ALA A O 1
ATOM 2010 N N . GLN A 1 262 ? 3.882 5.532 -4.704 1.00 98.38 262 GLN A N 1
ATOM 2011 C CA . GLN A 1 262 ? 4.282 5.917 -6.062 1.00 98.38 262 GLN A CA 1
ATOM 2012 C C . GLN A 1 262 ? 4.421 4.689 -6.967 1.00 98.38 262 GLN A C 1
ATOM 2014 O O . GLN A 1 262 ? 3.857 4.665 -8.057 1.00 98.38 262 GLN A O 1
ATOM 2019 N N . LEU A 1 263 ? 5.086 3.629 -6.494 1.00 98.06 263 LEU A N 1
ATOM 2020 C CA . LEU A 1 263 ? 5.147 2.360 -7.222 1.00 98.06 263 LEU A CA 1
ATOM 2021 C C . LEU A 1 263 ? 3.737 1.816 -7.509 1.00 98.06 263 LEU A C 1
ATOM 2023 O O . LEU A 1 263 ? 3.409 1.523 -8.658 1.00 98.06 263 LEU A O 1
ATOM 2027 N N . LYS A 1 264 ? 2.890 1.738 -6.478 1.00 97.81 264 LYS A N 1
ATOM 2028 C CA . LYS A 1 264 ? 1.529 1.202 -6.590 1.00 97.81 264 LYS A CA 1
ATOM 2029 C C . LYS A 1 264 ? 0.598 2.049 -7.455 1.00 97.81 264 LYS A C 1
ATOM 2031 O O . LYS A 1 264 ? -0.214 1.485 -8.179 1.00 97.81 264 LYS A O 1
ATOM 2036 N N . ALA A 1 265 ? 0.745 3.372 -7.454 1.00 96.69 265 ALA A N 1
ATOM 2037 C CA . ALA A 1 265 ? 0.015 4.263 -8.352 1.00 96.69 265 ALA A CA 1
ATOM 2038 C C . ALA A 1 265 ? 0.357 3.963 -9.818 1.00 96.69 265 ALA A C 1
ATOM 2040 O O . ALA A 1 265 ? -0.544 3.846 -10.649 1.00 96.69 265 ALA A O 1
ATOM 2041 N N . GLY A 1 266 ? 1.641 3.757 -10.133 1.00 96.00 266 GLY A N 1
ATOM 2042 C CA . GLY A 1 266 ? 2.063 3.336 -11.469 1.00 96.00 266 GLY A CA 1
ATOM 2043 C C . GLY A 1 266 ? 1.498 1.965 -11.862 1.00 96.00 266 GLY A C 1
ATOM 2044 O O . GLY A 1 266 ? 1.001 1.810 -12.974 1.00 96.00 266 GLY A O 1
ATOM 2045 N N . GLU A 1 267 ? 1.505 0.989 -10.947 1.00 94.50 267 GLU A N 1
ATOM 2046 C CA . GLU A 1 267 ? 0.923 -0.345 -11.182 1.00 94.50 267 GLU A CA 1
ATOM 2047 C C . GLU A 1 267 ? -0.594 -0.300 -11.394 1.00 94.50 267 GLU A C 1
ATOM 2049 O O . GLU A 1 267 ? -1.103 -0.922 -12.322 1.00 94.50 267 GLU A O 1
ATOM 2054 N N . CYS A 1 268 ? -1.329 0.456 -10.578 1.00 92.44 268 CYS A N 1
ATOM 2055 C CA . CYS A 1 268 ? -2.774 0.593 -10.745 1.00 92.44 268 CYS A CA 1
ATOM 2056 C C . CYS A 1 268 ? -3.105 1.278 -12.075 1.00 92.44 268 CYS A C 1
ATOM 2058 O O . CYS A 1 268 ? -3.983 0.816 -12.792 1.00 92.44 268 CYS A O 1
ATOM 2060 N N . THR A 1 269 ? -2.347 2.312 -12.460 1.00 92.06 269 THR A N 1
ATOM 2061 C CA . THR A 1 269 ? -2.561 3.054 -13.717 1.00 92.06 269 THR A CA 1
ATOM 2062 C C . THR A 1 269 ? -2.513 2.154 -14.958 1.00 92.06 269 THR A C 1
ATOM 2064 O O . THR A 1 269 ? -3.241 2.395 -15.918 1.00 92.06 269 THR A O 1
ATOM 2067 N N . ILE A 1 270 ? -1.687 1.104 -14.956 1.00 89.38 270 ILE A N 1
ATOM 2068 C CA . ILE A 1 270 ? -1.594 0.169 -16.090 1.00 89.38 270 ILE A CA 1
ATOM 2069 C C . ILE A 1 270 ? -2.601 -0.988 -16.024 1.00 89.38 270 ILE A C 1
ATOM 2071 O O . ILE A 1 270 ? -2.746 -1.708 -17.007 1.00 89.38 270 ILE A O 1
ATOM 2075 N N . ASN A 1 271 ? -3.289 -1.164 -14.894 1.00 82.25 271 ASN A N 1
ATOM 2076 C CA . ASN A 1 271 ? -4.179 -2.297 -14.629 1.00 82.25 271 ASN A CA 1
ATOM 2077 C C . ASN A 1 271 ? -5.672 -1.917 -14.592 1.00 82.25 271 ASN A C 1
ATOM 2079 O O . ASN A 1 271 ? -6.508 -2.791 -14.375 1.00 82.25 271 ASN A O 1
ATOM 2083 N N . ILE A 1 272 ? -6.029 -0.645 -14.805 1.00 82.69 272 ILE A N 1
ATOM 2084 C CA . ILE A 1 272 ? -7.432 -0.201 -14.829 1.00 82.69 272 ILE A CA 1
ATOM 2085 C C . ILE A 1 272 ? -8.111 -0.653 -16.130 1.00 82.69 272 ILE A C 1
ATOM 2087 O O . ILE A 1 272 ? -7.671 -0.313 -17.229 1.00 82.69 272 ILE A O 1
ATOM 2091 N N . ASP A 1 273 ? -9.191 -1.427 -15.991 1.00 68.94 273 ASP A N 1
ATOM 2092 C CA . ASP A 1 273 ? -10.149 -1.808 -17.043 1.00 68.94 273 ASP A CA 1
ATOM 2093 C C . ASP A 1 273 ? -9.531 -2.362 -18.340 1.00 68.94 273 ASP A C 1
ATOM 2095 O O . ASP A 1 273 ? -10.049 -2.162 -19.441 1.00 68.94 273 ASP A O 1
ATOM 2099 N N . GLY A 1 274 ? -8.385 -3.041 -18.227 1.00 66.81 274 GLY A N 1
ATOM 2100 C CA . GLY A 1 274 ? -7.658 -3.596 -19.373 1.00 66.81 274 GLY A CA 1
ATOM 2101 C C . GLY A 1 274 ? -7.049 -2.544 -20.311 1.00 66.81 274 GLY A C 1
ATOM 2102 O O . GLY A 1 274 ? -6.566 -2.896 -21.388 1.00 66.81 274 GLY A O 1
ATOM 2103 N N . LYS A 1 275 ? -7.046 -1.261 -19.925 1.00 72.88 275 LYS A N 1
ATOM 2104 C CA . LYS A 1 275 ? -6.439 -0.158 -20.679 1.00 72.88 275 LYS A CA 1
ATOM 2105 C C . LYS A 1 275 ? -5.154 0.288 -19.996 1.00 72.88 275 LYS A C 1
ATOM 2107 O O . LYS A 1 275 ? -5.150 1.192 -19.167 1.00 72.88 275 LYS A O 1
ATOM 2112 N N . ALA A 1 276 ? -4.043 -0.329 -20.381 1.00 80.56 276 ALA A N 1
ATOM 2113 C CA . ALA A 1 276 ? -2.745 0.046 -19.844 1.00 80.56 276 ALA A CA 1
ATOM 2114 C C . ALA A 1 276 ? -2.298 1.432 -20.350 1.00 80.56 276 ALA A C 1
ATOM 2116 O O . ALA A 1 276 ? -1.906 1.583 -21.508 1.00 80.56 276 ALA A O 1
ATOM 2117 N N . ASP A 1 277 ? -2.306 2.439 -19.471 1.00 89.62 277 ASP A N 1
ATOM 2118 C CA . ASP A 1 277 ? -1.752 3.770 -19.749 1.00 89.62 277 ASP A CA 1
ATOM 2119 C C . ASP A 1 277 ? -0.314 3.876 -19.218 1.00 89.62 277 ASP A C 1
ATOM 2121 O O . ASP A 1 277 ? -0.017 4.480 -18.182 1.00 89.62 277 ASP A O 1
ATOM 2125 N N . TYR A 1 278 ? 0.614 3.243 -19.940 1.00 94.06 278 TYR A N 1
ATOM 2126 C CA . TYR A 1 278 ? 2.035 3.249 -19.582 1.00 94.06 278 TYR A CA 1
ATOM 2127 C C . TYR A 1 278 ? 2.641 4.661 -19.555 1.00 94.06 278 TYR A C 1
ATOM 2129 O O . TYR A 1 278 ? 3.573 4.913 -18.789 1.00 94.06 278 TYR A O 1
ATOM 2137 N N . ALA A 1 279 ? 2.101 5.590 -20.353 1.00 94.50 279 ALA A N 1
ATOM 2138 C CA . ALA A 1 279 ? 2.569 6.971 -20.403 1.00 94.50 279 ALA A CA 1
ATOM 2139 C C . ALA A 1 279 ? 2.277 7.702 -19.085 1.00 94.50 279 ALA A C 1
ATOM 2141 O O . ALA A 1 279 ? 3.146 8.404 -18.568 1.00 94.50 279 ALA A O 1
ATOM 2142 N N . LYS A 1 280 ? 1.094 7.488 -18.494 1.00 94.25 280 LYS A N 1
ATOM 2143 C CA . LYS A 1 280 ? 0.754 8.024 -17.164 1.00 94.25 280 LYS A CA 1
ATOM 2144 C C . LYS A 1 280 ? 1.423 7.279 -16.013 1.00 94.25 280 LYS A C 1
ATOM 2146 O O . LYS A 1 280 ? 1.647 7.874 -14.960 1.00 94.25 280 LYS A O 1
ATOM 2151 N N . ALA A 1 281 ? 1.766 6.005 -16.190 1.00 96.19 281 ALA A N 1
ATOM 2152 C CA . ALA A 1 281 ? 2.446 5.224 -15.160 1.00 96.19 281 ALA A CA 1
ATOM 2153 C C . ALA A 1 281 ? 3.936 5.575 -15.019 1.00 96.19 281 ALA A C 1
ATOM 2155 O O . ALA A 1 281 ? 4.465 5.587 -13.906 1.00 96.19 281 ALA A O 1
ATOM 2156 N N . LEU A 1 282 ? 4.615 5.891 -16.130 1.00 97.56 282 LEU A N 1
ATOM 2157 C CA . LEU A 1 282 ? 6.055 6.162 -16.144 1.00 97.56 282 LEU A CA 1
ATOM 2158 C C . LEU A 1 282 ? 6.489 7.251 -15.138 1.00 97.56 282 LEU A C 1
ATOM 2160 O O . LEU A 1 282 ? 7.431 6.988 -14.390 1.00 97.56 282 LEU A O 1
ATOM 2164 N N . PRO A 1 283 ? 5.831 8.425 -15.032 1.00 98.19 283 PRO A N 1
ATOM 2165 C CA . PRO A 1 283 ? 6.183 9.432 -14.029 1.00 98.19 283 PRO A CA 1
ATOM 2166 C C . PRO A 1 283 ? 6.150 8.908 -12.589 1.00 98.19 283 PRO A C 1
ATOM 2168 O O . PRO A 1 283 ? 6.995 9.284 -11.779 1.00 98.19 283 PRO A O 1
ATOM 2171 N N . TRP A 1 284 ? 5.204 8.024 -12.260 1.00 98.25 284 TRP A N 1
ATOM 2172 C CA . TRP A 1 284 ? 5.107 7.433 -10.926 1.00 98.25 284 TRP A CA 1
ATOM 2173 C C . TRP A 1 284 ? 6.245 6.453 -10.646 1.00 98.25 284 TRP A C 1
ATOM 2175 O O . TRP A 1 284 ? 6.856 6.513 -9.577 1.00 98.25 284 TRP A O 1
ATOM 2185 N N . PHE A 1 285 ? 6.589 5.609 -11.623 1.00 98.44 285 PHE A N 1
ATOM 2186 C CA . PHE A 1 285 ? 7.752 4.732 -11.508 1.00 98.44 285 PHE A CA 1
ATOM 2187 C C . PHE A 1 285 ? 9.052 5.526 -11.390 1.00 98.44 285 PHE A C 1
ATOM 2189 O O . PHE A 1 285 ? 9.872 5.192 -10.543 1.00 98.44 285 PHE A O 1
ATOM 2196 N N . LEU A 1 286 ? 9.226 6.605 -12.159 1.00 98.50 286 LEU A N 1
ATOM 2197 C CA . LEU A 1 286 ? 10.415 7.457 -12.069 1.00 98.50 286 LEU A CA 1
ATOM 2198 C C . LEU A 1 286 ? 10.553 8.115 -10.691 1.00 98.50 286 LEU A C 1
ATOM 2200 O O . LEU A 1 286 ? 11.621 8.016 -10.096 1.00 98.50 286 LEU A O 1
ATOM 2204 N N . LYS A 1 287 ? 9.472 8.673 -10.127 1.00 98.44 287 LYS A N 1
ATOM 2205 C CA . LYS A 1 287 ? 9.491 9.240 -8.764 1.00 98.44 287 LYS A CA 1
ATOM 2206 C C . LYS A 1 287 ? 9.935 8.217 -7.709 1.00 98.44 287 LYS A C 1
ATOM 2208 O O . LYS A 1 287 ? 10.757 8.530 -6.850 1.00 98.44 287 LYS A O 1
ATOM 2213 N N . ALA A 1 288 ? 9.430 6.984 -7.773 1.00 98.44 288 ALA A N 1
ATOM 2214 C CA . ALA A 1 288 ? 9.847 5.925 -6.850 1.00 98.44 288 ALA A CA 1
ATOM 2215 C C . ALA A 1 288 ? 11.284 5.440 -7.129 1.00 98.44 288 ALA A C 1
ATOM 2217 O O . ALA A 1 288 ? 12.026 5.109 -6.200 1.00 98.44 288 ALA A O 1
ATOM 2218 N N . ALA A 1 289 ? 11.686 5.408 -8.401 1.00 98.31 289 ALA A N 1
ATOM 2219 C CA . ALA A 1 289 ? 13.002 4.970 -8.848 1.00 98.31 289 ALA A CA 1
ATOM 2220 C C . ALA A 1 289 ? 14.122 5.931 -8.424 1.00 98.31 289 ALA A C 1
ATOM 2222 O O . ALA A 1 289 ? 15.183 5.481 -7.983 1.00 98.31 289 ALA A O 1
ATOM 2223 N N . GLU A 1 290 ? 13.865 7.238 -8.496 1.00 98.25 290 GLU A N 1
ATOM 2224 C CA . GLU A 1 290 ? 14.742 8.309 -8.004 1.00 98.25 290 GLU A CA 1
ATOM 2225 C C . GLU A 1 290 ? 14.956 8.211 -6.489 1.00 98.25 290 GLU A C 1
ATOM 2227 O O . GLU A 1 290 ? 16.057 8.445 -5.997 1.00 98.25 290 GLU A O 1
ATOM 2232 N N . GLN A 1 291 ? 13.942 7.751 -5.752 1.00 97.81 291 GLN A N 1
ATOM 2233 C CA . GLN A 1 291 ? 14.039 7.448 -4.321 1.00 97.81 291 GLN A CA 1
ATOM 2234 C C . GLN A 1 291 ? 14.683 6.080 -4.019 1.00 97.81 291 GLN A C 1
ATOM 2236 O O . GLN A 1 291 ? 14.730 5.640 -2.870 1.00 97.81 291 GLN A O 1
ATOM 2241 N N . GLY A 1 292 ? 15.207 5.388 -5.035 1.00 97.25 292 GLY A N 1
ATOM 2242 C CA . GLY A 1 292 ? 15.980 4.160 -4.865 1.00 97.25 292 GLY A CA 1
ATOM 2243 C C . GLY A 1 292 ? 15.159 2.873 -4.771 1.00 97.25 292 GLY A C 1
ATOM 2244 O O . GLY A 1 292 ? 15.706 1.848 -4.358 1.00 97.25 292 GLY A O 1
ATOM 2245 N N . ASN A 1 293 ? 13.871 2.891 -5.131 1.00 98.44 293 ASN A N 1
ATOM 2246 C CA . ASN A 1 293 ? 13.068 1.672 -5.190 1.00 98.44 293 ASN A CA 1
ATOM 2247 C C . ASN A 1 293 ? 13.468 0.815 -6.399 1.00 98.44 293 ASN A C 1
ATOM 2249 O O . ASN A 1 293 ? 13.264 1.216 -7.542 1.00 98.44 293 ASN A O 1
ATOM 2253 N N . SER A 1 294 ? 14.022 -0.370 -6.146 1.00 98.38 294 SER A N 1
ATOM 2254 C CA . SER A 1 294 ? 14.581 -1.233 -7.192 1.00 98.38 294 SER A CA 1
ATOM 2255 C C . SER A 1 294 ? 13.529 -1.807 -8.147 1.00 98.38 294 SER A C 1
ATOM 2257 O O . SER A 1 294 ? 13.786 -1.894 -9.345 1.00 98.38 294 SER A O 1
ATOM 2259 N N . GLU A 1 295 ? 12.332 -2.127 -7.651 1.00 98.50 295 GLU A N 1
ATOM 2260 C CA . GLU A 1 295 ? 11.201 -2.564 -8.482 1.00 98.50 295 GLU A CA 1
ATOM 2261 C C . GLU A 1 295 ? 10.740 -1.434 -9.418 1.00 98.50 295 GLU A C 1
ATOM 2263 O O . GLU A 1 295 ? 10.556 -1.642 -10.614 1.00 98.50 295 GLU A O 1
ATOM 2268 N N . ALA A 1 296 ? 10.620 -0.201 -8.918 1.00 98.44 296 ALA A N 1
ATOM 2269 C CA . ALA A 1 296 ? 10.257 0.954 -9.738 1.00 98.44 296 ALA A CA 1
ATOM 2270 C C . ALA A 1 296 ? 11.326 1.280 -10.793 1.00 98.44 296 ALA A C 1
ATOM 2272 O O . ALA A 1 296 ? 10.987 1.582 -11.937 1.00 98.44 296 ALA A O 1
ATOM 2273 N N . GLN A 1 297 ? 12.611 1.173 -10.431 1.00 98.69 297 GLN A N 1
ATOM 2274 C CA . GLN A 1 297 ? 13.732 1.298 -11.368 1.00 98.69 297 GLN A CA 1
ATOM 2275 C C . GLN A 1 297 ? 13.624 0.251 -12.482 1.00 98.69 297 GLN A C 1
ATOM 2277 O O . GLN A 1 297 ? 13.707 0.593 -13.660 1.00 98.69 297 GLN A O 1
ATOM 2282 N N . TYR A 1 298 ? 13.362 -1.009 -12.128 1.00 98.62 298 TYR A N 1
ATOM 2283 C CA . TYR A 1 298 ? 13.138 -2.080 -13.094 1.00 98.62 298 TYR A CA 1
ATOM 2284 C C . TYR A 1 298 ? 11.947 -1.790 -14.020 1.00 98.62 298 TYR A C 1
ATOM 2286 O O . TYR A 1 298 ? 12.097 -1.854 -15.241 1.00 98.62 298 TYR A O 1
ATOM 2294 N N . LYS A 1 299 ? 10.787 -1.396 -13.480 1.00 98.25 299 LYS A N 1
ATOM 2295 C CA . LYS A 1 299 ? 9.609 -1.069 -14.299 1.00 98.25 299 LYS A CA 1
ATOM 2296 C C . LYS A 1 299 ? 9.860 0.120 -15.229 1.00 98.25 299 LYS A C 1
ATOM 2298 O O . LYS A 1 299 ? 9.523 0.043 -16.408 1.00 98.25 299 LYS A O 1
ATOM 2303 N N . ALA A 1 300 ? 10.501 1.189 -14.753 1.00 98.25 300 ALA A N 1
ATOM 2304 C CA . ALA A 1 300 ? 10.880 2.322 -15.600 1.00 98.25 300 ALA A CA 1
ATOM 2305 C C . ALA A 1 300 ? 11.832 1.891 -16.731 1.00 98.25 300 ALA A C 1
ATOM 2307 O O . ALA A 1 300 ? 11.645 2.285 -17.885 1.00 98.25 300 ALA A O 1
ATOM 2308 N N . ALA A 1 301 ? 12.812 1.034 -16.425 1.00 98.38 301 ALA A N 1
ATOM 2309 C CA . ALA A 1 301 ? 13.720 0.471 -17.418 1.00 98.38 301 ALA A CA 1
ATOM 2310 C C . ALA A 1 301 ? 12.982 -0.352 -18.484 1.00 98.38 301 ALA A C 1
ATOM 2312 O O . ALA A 1 301 ? 13.269 -0.204 -19.673 1.00 98.38 301 ALA A O 1
ATOM 2313 N N . MET A 1 302 ? 12.000 -1.168 -18.084 1.00 98.06 302 MET A N 1
ATOM 2314 C CA . MET A 1 302 ? 11.167 -1.935 -19.015 1.00 98.06 302 MET A CA 1
ATOM 2315 C C . MET A 1 302 ? 10.394 -1.031 -19.976 1.00 98.06 302 MET A C 1
ATOM 2317 O O . MET A 1 302 ? 10.397 -1.292 -21.181 1.00 98.06 302 MET A O 1
ATOM 2321 N N . LEU A 1 303 ? 9.780 0.049 -19.475 1.00 97.69 303 LEU A N 1
ATOM 2322 C CA . LEU A 1 303 ? 9.027 0.979 -20.323 1.00 97.69 303 LEU A CA 1
ATOM 2323 C C . LEU A 1 303 ? 9.925 1.632 -21.380 1.00 97.69 303 LEU A C 1
ATOM 2325 O O . LEU A 1 303 ? 9.564 1.648 -22.558 1.00 97.69 303 LEU A O 1
ATOM 2329 N N . TYR A 1 304 ? 11.130 2.073 -21.004 1.00 98.38 304 TYR A N 1
ATOM 2330 C CA . TYR A 1 304 ? 12.106 2.605 -21.960 1.00 98.38 304 TYR A CA 1
ATOM 2331 C C . TYR A 1 304 ? 12.661 1.546 -22.920 1.00 98.38 304 TYR A C 1
ATOM 2333 O O . TYR A 1 304 ? 12.860 1.838 -24.099 1.00 98.38 304 TYR A O 1
ATOM 2341 N N . ASN A 1 305 ? 12.900 0.318 -22.453 1.00 97.62 305 ASN A N 1
ATOM 2342 C CA . ASN A 1 305 ? 13.424 -0.773 -23.279 1.00 97.62 305 ASN A CA 1
ATOM 2343 C C . ASN A 1 305 ? 12.440 -1.184 -24.382 1.00 97.62 305 ASN A C 1
ATOM 2345 O O . ASN A 1 305 ? 12.846 -1.442 -25.520 1.00 97.62 305 ASN A O 1
ATOM 2349 N N . ASN A 1 306 ? 11.155 -1.238 -24.029 1.00 95.88 306 ASN A N 1
ATOM 2350 C CA . ASN A 1 306 ? 10.084 -1.705 -24.901 1.00 95.88 306 ASN A CA 1
ATOM 2351 C C . ASN A 1 306 ? 9.427 -0.566 -25.695 1.00 95.88 306 ASN A C 1
ATOM 2353 O O . ASN A 1 306 ? 8.737 -0.835 -26.673 1.00 95.88 306 ASN A O 1
ATOM 2357 N N . GLY A 1 307 ? 9.630 0.693 -25.293 1.00 95.94 307 GLY A N 1
ATOM 2358 C CA . GLY A 1 307 ? 8.920 1.838 -25.862 1.00 95.94 307 GLY A CA 1
ATOM 2359 C C . GLY A 1 307 ? 7.430 1.865 -25.490 1.00 95.94 307 GLY A C 1
ATOM 2360 O O . GLY A 1 307 ? 6.590 2.261 -26.295 1.00 95.94 307 GLY A O 1
ATOM 2361 N N . GLN A 1 308 ? 7.077 1.385 -24.294 1.00 93.69 308 GLN A N 1
ATOM 2362 C CA . GLN A 1 308 ? 5.690 1.325 -23.823 1.00 93.69 308 GLN A CA 1
ATOM 2363 C C . GLN A 1 308 ? 5.317 2.641 -23.138 1.00 93.69 308 GLN A C 1
ATOM 2365 O O . GLN A 1 308 ? 5.838 2.960 -22.072 1.00 93.69 308 GLN A O 1
ATOM 2370 N N . GLY A 1 309 ? 4.429 3.419 -23.762 1.00 90.62 309 GLY A N 1
ATOM 2371 C CA . GLY A 1 309 ? 4.015 4.735 -23.254 1.00 90.62 309 GLY A CA 1
ATOM 2372 C C . GLY A 1 309 ? 5.084 5.829 -23.360 1.00 90.62 309 GLY A C 1
ATOM 2373 O O . GLY A 1 309 ? 4.865 6.947 -22.907 1.00 90.62 309 GLY A O 1
ATOM 2374 N N . VAL A 1 310 ? 6.235 5.523 -23.960 1.00 95.94 310 VAL A N 1
ATOM 2375 C CA . VAL A 1 310 ? 7.352 6.445 -24.183 1.00 95.94 310 VAL A CA 1
ATOM 2376 C C . VAL A 1 310 ? 8.154 5.986 -25.397 1.00 95.94 310 VAL A C 1
ATOM 2378 O O . VAL A 1 310 ? 8.161 4.801 -25.720 1.00 95.94 310 VAL A O 1
ATOM 2381 N N . SER A 1 311 ? 8.860 6.895 -26.070 1.00 96.88 311 SER A N 1
ATOM 2382 C CA . SER A 1 311 ? 9.826 6.501 -27.098 1.00 96.88 311 SER A CA 1
ATOM 2383 C C . SER A 1 311 ? 10.883 5.569 -26.510 1.00 96.88 311 SER A C 1
ATOM 2385 O O . SER A 1 311 ? 11.413 5.814 -25.423 1.00 96.88 311 SER A O 1
ATOM 2387 N N . ARG A 1 312 ? 11.203 4.508 -27.252 1.00 97.12 312 ARG A N 1
ATOM 2388 C CA . ARG A 1 312 ? 12.233 3.546 -26.862 1.00 97.12 312 ARG A CA 1
ATOM 2389 C C . ARG A 1 312 ? 13.577 4.252 -26.669 1.00 97.12 312 ARG A C 1
ATOM 2391 O O . ARG A 1 312 ? 14.056 4.923 -27.580 1.00 97.12 312 ARG A O 1
ATOM 2398 N N . ASP A 1 313 ? 14.191 4.063 -25.506 1.00 97.44 313 ASP A N 1
ATOM 2399 C CA . ASP A 1 313 ? 15.451 4.705 -25.121 1.00 97.44 313 ASP A CA 1
ATOM 2400 C C . ASP A 1 313 ? 16.340 3.696 -24.388 1.00 97.44 313 ASP A C 1
ATOM 2402 O O . ASP A 1 313 ? 16.190 3.427 -23.194 1.00 97.44 313 ASP A O 1
ATOM 2406 N N . MET A 1 314 ? 17.280 3.114 -25.131 1.00 96.69 314 MET A N 1
ATOM 2407 C CA . MET A 1 314 ? 18.180 2.092 -24.599 1.00 96.69 314 MET A CA 1
ATOM 2408 C C . MET A 1 314 ? 19.135 2.634 -23.544 1.00 96.69 314 MET A C 1
ATOM 2410 O O . MET A 1 314 ? 19.461 1.918 -22.603 1.00 96.69 314 MET A O 1
ATOM 2414 N N . SER A 1 315 ? 19.551 3.893 -23.654 1.00 96.00 315 SER A N 1
ATOM 2415 C CA . SER A 1 315 ? 20.447 4.506 -22.676 1.00 96.00 315 SER A CA 1
ATOM 2416 C C . SER A 1 315 ? 19.752 4.636 -21.322 1.00 96.00 315 SER A C 1
ATOM 2418 O O . SER A 1 315 ? 20.315 4.240 -20.300 1.00 96.00 315 SER A O 1
ATOM 2420 N N . LYS A 1 316 ? 18.499 5.113 -21.304 1.00 96.94 316 LYS A N 1
ATOM 2421 C CA . LYS A 1 316 ? 17.697 5.190 -20.072 1.00 96.94 316 LYS A CA 1
ATOM 2422 C C . LYS A 1 316 ? 17.327 3.815 -19.527 1.00 96.94 316 LYS A C 1
ATOM 2424 O O . LYS A 1 316 ? 17.381 3.623 -18.315 1.00 96.94 316 LYS A O 1
ATOM 2429 N N . ALA A 1 317 ? 16.995 2.857 -20.394 1.00 98.06 317 ALA A N 1
ATOM 2430 C CA . ALA A 1 317 ? 16.736 1.482 -19.975 1.00 98.06 317 ALA A CA 1
ATOM 2431 C C . ALA A 1 317 ? 17.962 0.866 -19.284 1.00 98.06 317 ALA A C 1
ATOM 2433 O O . ALA A 1 317 ? 17.856 0.367 -18.167 1.00 98.06 317 ALA A O 1
ATOM 2434 N N . MET A 1 318 ? 19.138 0.966 -19.911 1.00 98.00 318 MET A N 1
ATOM 2435 C CA . MET A 1 318 ? 20.405 0.481 -19.358 1.00 98.00 318 MET A CA 1
ATOM 2436 C C . MET A 1 318 ? 20.747 1.147 -18.026 1.00 98.00 318 MET A C 1
ATOM 2438 O O . MET A 1 318 ? 21.151 0.458 -17.093 1.00 98.00 318 MET A O 1
ATOM 2442 N N . TYR A 1 319 ? 20.559 2.466 -17.922 1.00 97.62 319 TYR A N 1
ATOM 2443 C CA . TYR A 1 319 ? 20.768 3.202 -16.677 1.00 97.62 319 TYR A CA 1
ATOM 2444 C C . TYR A 1 319 ? 19.886 2.660 -15.546 1.00 97.62 319 TYR A C 1
ATOM 2446 O O . TYR A 1 319 ? 20.395 2.288 -14.490 1.00 97.62 319 TYR A O 1
ATOM 2454 N N . TRP A 1 320 ? 18.573 2.567 -15.765 1.00 98.44 320 TRP A N 1
ATOM 2455 C CA . TRP A 1 320 ? 17.647 2.140 -14.719 1.00 98.44 320 TRP A CA 1
ATOM 2456 C C . TRP A 1 320 ? 17.773 0.649 -14.374 1.00 98.44 320 TRP A C 1
ATOM 2458 O O . TRP A 1 320 ? 17.696 0.304 -13.194 1.00 98.44 320 TRP A O 1
ATOM 2468 N N . TYR A 1 321 ? 18.053 -0.227 -15.349 1.00 98.56 321 TYR A N 1
ATOM 2469 C CA . TYR A 1 321 ? 18.379 -1.628 -15.063 1.00 98.56 321 TYR A CA 1
ATOM 2470 C C . TYR A 1 321 ? 19.650 -1.757 -14.218 1.00 98.56 321 TYR A C 1
ATOM 2472 O O . TYR A 1 321 ? 19.671 -2.550 -13.281 1.00 98.56 321 TYR A O 1
ATOM 2480 N N . ASP A 1 322 ? 20.689 -0.966 -14.497 1.00 98.25 322 ASP A N 1
ATOM 2481 C CA . ASP A 1 322 ? 21.923 -0.955 -13.705 1.00 98.25 322 ASP A CA 1
ATOM 2482 C C . ASP A 1 322 ? 21.684 -0.485 -12.261 1.00 98.25 322 ASP A C 1
ATOM 2484 O O . ASP A 1 322 ? 22.175 -1.117 -11.323 1.00 98.25 322 ASP A O 1
ATOM 2488 N N . GLN A 1 323 ? 20.869 0.558 -12.054 1.00 98.06 323 GLN A N 1
ATOM 2489 C CA . GLN A 1 323 ? 20.485 1.001 -10.705 1.00 98.06 323 GLN A CA 1
ATOM 2490 C C . GLN A 1 323 ? 19.715 -0.084 -9.934 1.00 98.06 323 GLN A C 1
ATOM 2492 O O . GLN A 1 323 ? 20.041 -0.362 -8.777 1.00 98.06 323 GLN A O 1
ATOM 2497 N N . ALA A 1 324 ? 18.746 -0.737 -10.582 1.00 98.31 324 ALA A N 1
ATOM 2498 C CA . ALA A 1 324 ? 17.972 -1.818 -9.976 1.00 98.31 324 ALA A CA 1
ATOM 2499 C C . ALA A 1 324 ? 18.856 -3.037 -9.647 1.00 98.31 324 ALA A C 1
ATOM 2501 O O . ALA A 1 324 ? 18.765 -3.595 -8.551 1.00 98.31 324 ALA A O 1
ATOM 2502 N N . ALA A 1 325 ? 19.757 -3.418 -10.560 1.00 97.94 325 ALA A N 1
ATOM 2503 C CA . ALA A 1 325 ? 20.689 -4.533 -10.391 1.00 97.94 325 ALA A CA 1
ATOM 2504 C C . ALA A 1 325 ? 21.671 -4.300 -9.229 1.00 97.94 325 ALA A C 1
ATOM 2506 O O . ALA A 1 325 ? 21.870 -5.190 -8.403 1.00 97.94 325 ALA A O 1
ATOM 2507 N N . LYS A 1 326 ? 22.214 -3.081 -9.086 1.00 97.75 326 LYS A N 1
ATOM 2508 C CA . LYS A 1 326 ? 23.057 -2.684 -7.937 1.00 97.75 326 LYS A CA 1
ATOM 2509 C C . LYS A 1 326 ? 22.345 -2.818 -6.590 1.00 97.75 326 LYS A C 1
ATOM 2511 O O . LYS A 1 326 ? 22.999 -2.955 -5.561 1.00 97.75 326 LYS A O 1
ATOM 2516 N N . ARG A 1 327 ? 21.011 -2.793 -6.596 1.00 96.31 327 ARG A N 1
ATOM 2517 C CA . ARG A 1 327 ? 20.147 -2.990 -5.423 1.00 96.31 327 ARG A CA 1
ATOM 2518 C C . ARG A 1 327 ? 19.604 -4.420 -5.308 1.00 96.31 327 ARG A C 1
ATOM 2520 O O . ARG A 1 327 ? 18.689 -4.657 -4.527 1.00 96.31 327 ARG A O 1
ATOM 2527 N N . GLY A 1 328 ? 20.159 -5.365 -6.067 1.00 96.44 328 GLY A N 1
ATOM 2528 C CA . GLY A 1 328 ? 19.841 -6.790 -5.978 1.00 96.44 328 GLY A CA 1
ATOM 2529 C C . GLY A 1 328 ? 18.602 -7.232 -6.760 1.00 96.44 328 GLY A C 1
ATOM 2530 O O . GLY A 1 328 ? 18.123 -8.342 -6.541 1.00 96.44 328 GLY A O 1
ATOM 2531 N N . HIS A 1 329 ? 18.064 -6.408 -7.664 1.00 98.19 329 HIS A N 1
ATOM 2532 C CA . HIS A 1 329 ? 16.905 -6.797 -8.467 1.00 98.19 329 HIS A CA 1
ATOM 2533 C C . HIS A 1 329 ? 17.294 -7.803 -9.563 1.00 98.19 329 HIS A C 1
ATOM 2535 O O . HIS A 1 329 ? 17.887 -7.438 -10.580 1.00 98.19 329 HIS A O 1
ATOM 2541 N N . THR A 1 330 ? 16.930 -9.071 -9.379 1.00 97.62 330 THR A N 1
ATOM 2542 C CA . THR A 1 330 ? 17.374 -10.201 -10.218 1.00 97.62 330 THR A CA 1
ATOM 2543 C C . THR A 1 330 ? 16.992 -10.049 -11.689 1.00 97.62 330 THR A C 1
ATOM 2545 O O . THR A 1 330 ? 17.870 -10.062 -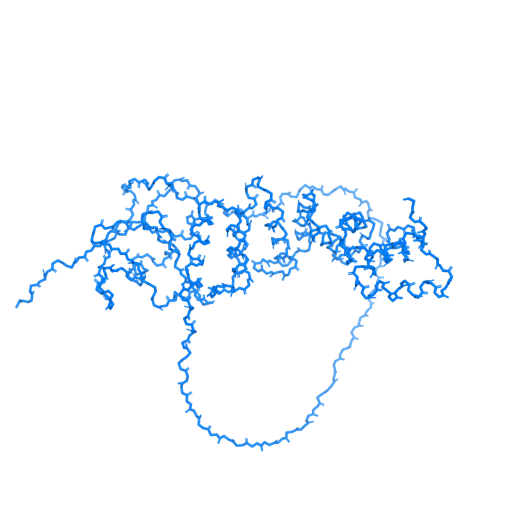12.547 1.00 97.62 330 THR A O 1
ATOM 2548 N N . MET A 1 331 ? 15.720 -9.767 -11.991 1.00 97.81 331 MET A N 1
ATOM 2549 C CA . MET A 1 331 ? 15.265 -9.572 -13.379 1.00 97.81 331 MET A CA 1
ATOM 2550 C C . MET A 1 331 ? 15.942 -8.372 -14.062 1.00 97.81 331 MET A C 1
ATOM 2552 O O . MET A 1 331 ? 16.062 -8.332 -15.285 1.00 97.81 331 MET A O 1
ATOM 2556 N N . ALA A 1 332 ? 16.405 -7.384 -13.286 1.00 97.75 332 ALA A N 1
ATOM 2557 C CA . ALA A 1 332 ? 17.127 -6.247 -13.848 1.00 97.75 332 ALA A CA 1
ATOM 2558 C C . ALA A 1 332 ? 18.557 -6.646 -14.222 1.00 97.75 332 ALA A C 1
ATOM 2560 O O . ALA A 1 332 ? 19.033 -6.249 -15.281 1.00 97.75 332 ALA A O 1
ATOM 2561 N N . THR A 1 333 ? 19.213 -7.463 -13.393 1.00 97.81 333 THR A N 1
ATOM 2562 C CA . THR A 1 333 ? 20.527 -8.047 -13.687 1.00 97.81 333 THR A CA 1
ATOM 2563 C C . THR A 1 333 ? 20.493 -8.876 -14.969 1.00 97.81 333 THR A C 1
ATOM 2565 O O . THR A 1 333 ? 21.348 -8.681 -15.835 1.00 97.81 333 THR A O 1
ATOM 2568 N N . ASP A 1 334 ? 19.484 -9.734 -15.127 1.00 97.56 334 ASP A N 1
ATOM 2569 C CA . ASP A 1 334 ? 19.337 -10.589 -16.310 1.00 97.56 334 ASP A CA 1
ATOM 2570 C C . ASP A 1 334 ? 19.098 -9.759 -17.578 1.00 97.56 334 ASP A C 1
ATOM 2572 O O . ASP A 1 334 ? 19.796 -9.927 -18.583 1.00 97.56 334 ASP A O 1
ATOM 2576 N N . ASN A 1 335 ? 18.180 -8.787 -17.517 1.00 97.38 335 ASN A N 1
ATOM 2577 C CA . ASN A 1 335 ? 17.916 -7.882 -18.638 1.00 97.38 335 ASN A CA 1
ATOM 2578 C C . ASN A 1 335 ? 19.137 -7.021 -18.982 1.00 97.38 335 ASN A C 1
ATOM 2580 O O . ASN A 1 335 ? 19.435 -6.811 -20.158 1.00 97.38 335 ASN A O 1
ATOM 2584 N N . LEU A 1 336 ? 19.882 -6.556 -17.979 1.00 96.69 336 LEU A N 1
ATOM 2585 C CA . LEU A 1 336 ? 21.112 -5.800 -18.186 1.00 96.69 336 LEU A CA 1
ATOM 2586 C C . LEU A 1 336 ? 22.185 -6.654 -18.871 1.00 96.69 336 LEU A C 1
ATOM 2588 O O . LEU A 1 336 ? 22.831 -6.182 -19.805 1.00 96.69 336 LEU A O 1
ATOM 2592 N N . ALA A 1 337 ? 22.377 -7.902 -18.439 1.00 96.38 337 ALA A N 1
ATOM 2593 C CA . ALA A 1 337 ? 23.323 -8.830 -19.056 1.00 96.38 337 ALA A CA 1
ATOM 2594 C C . ALA A 1 337 ? 22.943 -9.137 -20.512 1.00 96.38 337 ALA A C 1
ATOM 2596 O O . ALA A 1 337 ? 23.797 -9.103 -21.402 1.00 96.38 337 ALA A O 1
ATOM 2597 N N . PHE A 1 338 ? 21.654 -9.355 -20.768 1.00 96.00 338 PHE A N 1
ATOM 2598 C CA . PHE A 1 338 ? 21.121 -9.566 -22.109 1.00 96.00 338 PHE A CA 1
ATOM 2599 C C . PHE A 1 338 ? 21.309 -8.352 -23.029 1.00 96.00 338 PHE A C 1
ATOM 2601 O O . PHE A 1 338 ? 21.661 -8.502 -24.198 1.00 96.00 338 PHE A O 1
ATOM 2608 N N . LEU A 1 339 ? 21.108 -7.131 -22.531 1.00 95.12 339 LEU A N 1
ATOM 2609 C CA . LEU A 1 339 ? 21.347 -5.928 -23.330 1.00 95.12 339 LEU A CA 1
ATOM 2610 C C . LEU A 1 339 ? 22.846 -5.684 -23.565 1.00 95.12 339 LEU A C 1
ATOM 2612 O O . LEU A 1 339 ? 23.232 -5.316 -24.677 1.00 95.12 339 LEU A O 1
ATOM 2616 N N . LYS A 1 340 ? 23.708 -5.971 -22.580 1.00 95.31 340 LYS A N 1
ATOM 2617 C CA . LYS A 1 340 ? 25.172 -5.920 -22.747 1.00 95.31 340 LYS A CA 1
ATOM 2618 C C . LYS A 1 340 ? 25.666 -6.886 -23.820 1.00 95.31 340 LYS A C 1
ATOM 2620 O O . LYS A 1 340 ? 26.492 -6.497 -24.643 1.00 95.31 340 LYS A O 1
ATOM 2625 N N . SER A 1 341 ? 25.136 -8.111 -23.874 1.00 96.31 341 SER A N 1
ATOM 2626 C CA . SER A 1 341 ? 25.518 -9.085 -24.911 1.00 96.31 341 SER A CA 1
ATOM 2627 C C . SER A 1 341 ? 25.093 -8.665 -26.325 1.00 96.31 341 SER A C 1
ATOM 2629 O O . SER A 1 341 ? 25.681 -9.116 -27.304 1.00 96.31 341 SER A O 1
ATOM 2631 N N . ARG A 1 342 ? 24.124 -7.747 -26.441 1.00 94.19 342 ARG A N 1
ATOM 2632 C CA . ARG A 1 342 ? 23.697 -7.113 -27.700 1.00 94.19 342 ARG A CA 1
ATOM 2633 C C . ARG A 1 342 ? 24.464 -5.831 -28.045 1.00 94.19 342 ARG A C 1
ATOM 2635 O O . ARG A 1 342 ? 24.113 -5.165 -29.014 1.00 94.19 342 ARG A O 1
ATOM 2642 N N . GLY A 1 343 ? 25.498 -5.487 -27.277 1.00 93.25 343 GLY A N 1
ATOM 2643 C CA . GLY A 1 343 ? 26.366 -4.338 -27.539 1.00 93.25 343 GLY A CA 1
ATOM 2644 C C . GLY A 1 343 ? 25.892 -3.015 -26.932 1.00 93.25 343 GLY A C 1
ATOM 2645 O O . GLY A 1 343 ? 26.497 -1.981 -27.205 1.00 93.25 343 GLY A O 1
ATOM 2646 N N . TYR A 1 344 ? 24.844 -3.014 -26.100 1.00 93.25 344 TYR A N 1
ATOM 2647 C CA . TYR A 1 344 ? 24.453 -1.818 -25.352 1.00 93.25 344 TYR A CA 1
ATOM 2648 C C . TYR A 1 344 ? 25.340 -1.638 -24.116 1.00 93.25 344 TYR A C 1
ATOM 2650 O O . TYR A 1 344 ? 25.656 -2.595 -23.409 1.00 93.25 344 TYR A O 1
ATOM 2658 N N . ALA A 1 345 ? 25.713 -0.395 -23.816 1.00 87.75 345 ALA A N 1
ATOM 2659 C CA . ALA A 1 345 ? 26.519 -0.053 -22.647 1.00 87.75 345 ALA A CA 1
ATOM 2660 C C . ALA A 1 345 ? 25.715 0.784 -21.647 1.00 87.75 345 ALA A C 1
ATOM 2662 O O . ALA A 1 345 ? 24.797 1.515 -22.021 1.00 87.75 345 ALA A O 1
ATOM 2663 N N . VAL A 1 346 ? 26.070 0.678 -20.364 1.00 87.12 346 VAL A N 1
ATOM 2664 C CA . VAL A 1 346 ? 25.536 1.581 -19.337 1.00 87.12 346 VAL A CA 1
ATOM 2665 C C . VAL A 1 346 ? 26.121 2.971 -19.604 1.00 87.12 346 VAL A C 1
ATOM 2667 O O . VAL A 1 346 ? 27.345 3.082 -19.714 1.00 87.12 346 VAL A O 1
ATOM 2670 N N . PRO A 1 347 ? 25.295 4.023 -19.744 1.00 85.50 347 PRO A N 1
ATOM 2671 C CA . PRO A 1 347 ? 25.809 5.368 -19.963 1.00 85.50 347 PRO A CA 1
ATOM 2672 C C . PRO A 1 347 ? 26.651 5.821 -18.764 1.00 85.50 347 PRO A C 1
ATOM 2674 O O . PRO A 1 347 ? 26.325 5.519 -17.615 1.00 85.50 347 PRO A O 1
ATOM 2677 N N . ALA A 1 348 ? 27.730 6.559 -19.029 1.00 77.00 348 ALA A N 1
ATOM 2678 C CA . ALA A 1 348 ? 28.549 7.143 -17.974 1.00 77.00 348 ALA A CA 1
ATOM 2679 C C . ALA A 1 348 ? 27.701 8.114 -17.135 1.00 77.00 348 ALA A C 1
ATOM 2681 O O . ALA A 1 348 ? 27.077 9.028 -17.678 1.00 77.00 348 ALA A O 1
ATOM 2682 N N . THR A 1 349 ? 27.672 7.919 -15.817 1.00 71.44 349 THR A N 1
ATOM 2683 C CA . THR A 1 349 ? 27.074 8.881 -14.886 1.00 71.44 349 THR A CA 1
ATOM 2684 C C . THR A 1 349 ? 27.947 10.134 -14.859 1.00 71.44 349 THR A C 1
ATOM 2686 O O . THR A 1 349 ? 29.134 10.026 -14.549 1.00 71.44 349 THR A O 1
ATOM 2689 N N . LYS A 1 350 ? 27.383 11.284 -15.238 1.00 42.25 350 LYS A N 1
ATOM 2690 C CA . LYS A 1 350 ? 28.029 12.593 -15.076 1.00 42.25 350 LYS A CA 1
ATOM 2691 C C . LYS A 1 350 ? 27.970 13.067 -13.635 1.00 42.25 350 LYS A C 1
ATOM 2693 O O . LYS A 1 350 ? 26.948 12.764 -12.980 1.00 42.25 350 LYS A O 1
#

Foldseek 3Di:
DPDPDPFFWEKEKAADDPDAAAQDPPHDPHDPPIDIDIFGWDQDPVRFTWGKPVSVCVVVVQFQWKDFGLFIGGQAAAPVRHGDPTDIGRDDRHGYIHTDGPVSNPDDDPPPPPPPDPDPPDDDDDDDDDDDDDDDDDDDDDDDDDDDDDDDDDDDPPDPDDADPVLVVVLRVLVSCLSVLNLVSLQVVLVCLCVCHSVGDNANLSSLVSLVSSCVDPDLCNLVSLQSNLVCLCVVPSHHNDLVSSLVSLVVSVVSLDLVSLQSNLVSCQVPPVRGQNLVSLVSLVSSLVVQDLVSLQSNLVCLCVVPSHDNDLQSNLQSLVSSVVVPNPVSVVVNVVVVVVVDDHDDDD

pLDDT: mean 70.26, std 25.46, range [22.27, 98.69]

Radius of gyration: 29.0 Å; chains: 1; bounding box: 64×65×92 Å

Organism: NCBI:txid64567